Protein AF-A0A9D8DEG6-F1 (afdb_monomer)

Foldseek 3Di:
DDDDDCLALLNLLLVLLVCLVVLHQLVVSVVSLVSQLQYDLLPQPAQLSLLLSLLSQLNSLLSSLCNVPPDFWFLVVVVVQQVPRWGRGPNDTAGSCCSVQVALLLQHAAQPGPDGPDDPPDPVSSSHHPDHDPLSQLAHASQFPLGHDHDRGDSVCNVVVSLVSLLVNFLVQWDADPVVLEIETEQSCVSVVVSQDDQLSVLQSSLSSNDDPSSVSSNVCSPPHHYHYDDGGRTGD

Structure (mmCIF, N/CA/C/O backbone):
data_AF-A0A9D8DEG6-F1
#
_entry.id   AF-A0A9D8DEG6-F1
#
loop_
_atom_site.group_PDB
_atom_site.id
_atom_site.type_symbol
_atom_site.label_atom_id
_atom_site.label_alt_id
_atom_site.label_comp_id
_atom_site.label_asym_id
_atom_site.label_entity_id
_atom_site.label_seq_id
_atom_site.pdbx_PDB_ins_code
_atom_site.Cartn_x
_atom_site.Cartn_y
_atom_site.Cartn_z
_atom_site.occupancy
_atom_site.B_iso_or_equiv
_atom_site.auth_seq_id
_atom_site.auth_comp_id
_atom_site.auth_asym_id
_atom_site.auth_atom_id
_atom_site.pdbx_PDB_model_num
ATOM 1 N N . MET A 1 1 ? 17.576 6.472 17.577 1.00 42.78 1 MET A N 1
ATOM 2 C CA . MET A 1 1 ? 16.134 6.180 17.734 1.00 42.78 1 MET A CA 1
ATOM 3 C C . MET A 1 1 ? 15.990 4.761 18.252 1.00 42.78 1 MET A C 1
ATOM 5 O O . MET A 1 1 ? 16.511 3.856 17.616 1.00 42.78 1 MET A O 1
ATOM 9 N N . GLY A 1 2 ? 15.398 4.577 19.435 1.00 50.16 2 GLY A N 1
ATOM 10 C CA . GLY A 1 2 ? 15.130 3.245 19.990 1.00 50.16 2 GLY A CA 1
ATOM 11 C C . GLY A 1 2 ? 14.018 2.534 19.216 1.00 50.16 2 GLY A C 1
ATOM 12 O O . GLY A 1 2 ? 13.190 3.194 18.590 1.00 50.16 2 GLY A O 1
ATOM 13 N N . ALA A 1 3 ? 14.004 1.200 19.239 1.00 54.44 3 ALA A N 1
ATOM 14 C CA . ALA A 1 3 ? 12.945 0.421 18.604 1.00 54.44 3 ALA A CA 1
ATOM 15 C C . ALA A 1 3 ? 11.572 0.797 19.208 1.00 54.44 3 ALA A C 1
ATOM 17 O O . ALA A 1 3 ? 11.481 0.959 20.429 1.00 54.44 3 ALA A O 1
ATOM 18 N N . PRO A 1 4 ? 10.506 0.937 18.399 1.00 60.50 4 PRO A N 1
ATOM 19 C CA . PRO A 1 4 ? 9.198 1.313 18.919 1.00 60.50 4 PRO A CA 1
ATOM 20 C C . PRO A 1 4 ? 8.695 0.266 19.916 1.00 60.50 4 PRO A C 1
ATOM 22 O O . PRO A 1 4 ? 8.677 -0.929 19.608 1.00 60.50 4 PRO A O 1
ATOM 25 N N . THR A 1 5 ? 8.273 0.720 21.099 1.00 70.94 5 THR A N 1
ATOM 26 C CA . THR A 1 5 ? 7.686 -0.139 22.137 1.00 70.94 5 THR A CA 1
ATOM 27 C C . THR A 1 5 ? 6.413 -0.808 21.618 1.00 70.94 5 THR A C 1
ATOM 29 O O . THR A 1 5 ? 5.718 -0.256 20.762 1.00 70.94 5 THR A O 1
ATOM 32 N N . GLU A 1 6 ? 6.054 -1.978 22.148 1.00 72.44 6 GLU A N 1
ATOM 33 C CA . GLU A 1 6 ? 4.846 -2.708 21.720 1.00 72.44 6 GLU A CA 1
ATOM 34 C C . GLU A 1 6 ? 3.537 -1.929 21.927 1.00 72.44 6 GLU A C 1
ATOM 36 O O . GLU A 1 6 ? 2.519 -2.236 21.306 1.00 72.44 6 GLU A O 1
ATOM 41 N N . THR A 1 7 ? 3.549 -0.924 22.798 1.00 79.31 7 THR A N 1
ATOM 42 C CA . THR A 1 7 ? 2.403 -0.059 23.099 1.00 79.31 7 THR A CA 1
ATOM 43 C C . THR A 1 7 ? 2.368 1.216 22.257 1.00 79.31 7 THR A C 1
ATOM 45 O O . THR A 1 7 ? 1.337 1.881 22.216 1.00 79.31 7 THR A O 1
ATOM 48 N N . SER A 1 8 ? 3.456 1.558 21.560 1.00 88.56 8 SER A N 1
ATOM 49 C CA . SER A 1 8 ? 3.486 2.682 20.616 1.00 88.56 8 SER A CA 1
ATOM 50 C C . SER A 1 8 ? 2.594 2.418 19.397 1.00 88.56 8 SER A C 1
ATOM 52 O O . SER A 1 8 ? 2.366 1.266 19.032 1.00 88.56 8 SER A O 1
ATOM 54 N N . ALA A 1 9 ? 2.138 3.467 18.704 1.00 91.69 9 ALA A N 1
ATOM 55 C CA . ALA A 1 9 ? 1.317 3.309 17.498 1.00 91.69 9 ALA A CA 1
ATOM 56 C C . ALA A 1 9 ? 1.982 2.415 16.418 1.00 91.69 9 ALA A C 1
ATOM 58 O O . ALA A 1 9 ? 1.332 1.472 15.951 1.00 91.69 9 ALA A O 1
ATOM 59 N N . PRO A 1 10 ? 3.279 2.587 16.072 1.00 91.88 10 PRO A N 1
ATOM 60 C CA . PRO A 1 10 ? 3.965 1.661 15.169 1.00 91.88 10 PRO A CA 1
ATOM 61 C C . PRO A 1 10 ? 4.014 0.226 15.710 1.00 91.88 10 PRO A C 1
ATOM 63 O O . PRO A 1 10 ? 3.749 -0.718 14.965 1.00 91.88 10 PRO A O 1
ATOM 66 N N . GLY A 1 11 ? 4.293 0.048 17.007 1.00 90.94 11 GLY A N 1
ATOM 67 C CA . GLY A 1 11 ? 4.294 -1.260 17.671 1.00 90.94 11 GLY A CA 1
ATOM 68 C C . GLY A 1 11 ? 2.944 -1.974 17.583 1.00 90.94 11 GLY A C 1
ATOM 69 O O . GLY A 1 11 ? 2.884 -3.121 17.138 1.00 90.94 11 GLY A O 1
ATOM 70 N N . LEU A 1 12 ? 1.860 -1.267 17.908 1.00 93.75 12 LEU A N 1
ATOM 71 C CA . LEU A 1 12 ? 0.488 -1.765 17.825 1.00 93.75 12 LEU A CA 1
ATOM 72 C C . LEU A 1 12 ? 0.114 -2.173 16.398 1.00 93.75 12 LEU A C 1
ATOM 74 O O . LEU A 1 12 ? -0.436 -3.254 16.208 1.00 93.75 12 LEU A O 1
ATOM 78 N N . SER A 1 13 ? 0.442 -1.352 15.392 1.00 95.62 13 SER A N 1
ATOM 79 C CA . SER A 1 13 ? 0.126 -1.673 13.992 1.00 95.62 13 SER A CA 1
ATOM 80 C C . SER A 1 13 ? 0.807 -2.961 13.519 1.00 95.62 13 SER A C 1
ATOM 82 O O . SER A 1 13 ? 0.164 -3.801 12.888 1.00 95.62 13 SER A O 1
ATOM 84 N N . ARG A 1 14 ? 2.082 -3.159 13.887 1.00 93.94 14 ARG A N 1
ATOM 85 C CA . ARG A 1 14 ? 2.843 -4.368 13.549 1.00 93.94 14 ARG A CA 1
ATOM 86 C C . ARG A 1 14 ? 2.293 -5.589 14.266 1.00 93.94 14 ARG A C 1
ATOM 88 O O . ARG A 1 14 ? 2.082 -6.611 13.621 1.00 93.94 14 ARG A O 1
ATOM 95 N N . ARG A 1 15 ? 2.016 -5.480 15.571 1.00 93.75 15 ARG A N 1
ATOM 96 C CA . ARG A 1 15 ? 1.447 -6.586 16.352 1.00 93.75 15 ARG A CA 1
ATOM 97 C C . ARG A 1 15 ? 0.084 -6.998 15.808 1.00 93.75 15 ARG A C 1
ATOM 99 O O . ARG A 1 15 ? -0.160 -8.181 15.627 1.00 93.75 15 ARG A O 1
ATOM 106 N N . LEU A 1 16 ? -0.767 -6.030 15.469 1.00 95.31 16 LEU A N 1
ATOM 107 C CA . LEU A 1 16 ? -2.092 -6.296 14.916 1.00 95.31 16 LEU A CA 1
ATOM 108 C C . LEU A 1 16 ? -2.023 -7.047 13.582 1.00 95.31 16 LEU A C 1
ATOM 110 O O . LEU A 1 16 ? -2.771 -8.000 13.376 1.00 95.31 16 LEU A O 1
ATOM 114 N N . LEU A 1 17 ? -1.116 -6.644 12.687 1.00 95.25 17 LEU A N 1
ATOM 115 C CA . LEU A 1 17 ? -0.908 -7.357 11.431 1.00 95.25 17 LEU A CA 1
ATOM 116 C C . LEU A 1 17 ? -0.295 -8.744 11.650 1.00 95.25 17 LEU A C 1
ATOM 118 O O . LEU A 1 17 ? -0.740 -9.698 11.019 1.00 95.25 17 LEU A O 1
ATOM 122 N N . ALA A 1 18 ? 0.681 -8.874 12.550 1.00 93.44 18 ALA A N 1
ATOM 123 C CA . ALA A 1 18 ? 1.283 -10.160 12.886 1.00 93.44 18 ALA A CA 1
ATOM 124 C C . ALA A 1 18 ? 0.237 -11.151 13.424 1.00 93.44 18 ALA A C 1
ATOM 126 O O . ALA A 1 18 ? 0.154 -12.266 12.917 1.00 93.44 18 ALA A O 1
ATOM 127 N N . SER A 1 19 ? -0.622 -10.729 14.360 1.00 93.94 19 SER A N 1
ATOM 128 C CA . SER A 1 19 ? -1.738 -11.547 14.860 1.00 93.94 19 SER A CA 1
ATOM 129 C C . SER A 1 19 ? -2.705 -11.938 13.738 1.00 93.94 19 SER A C 1
ATOM 131 O O . SER A 1 19 ? -3.134 -13.086 13.657 1.00 93.94 19 SER A O 1
ATOM 133 N N . ALA A 1 20 ? -3.018 -11.009 12.829 1.00 94.06 20 ALA A N 1
ATOM 134 C CA . ALA A 1 20 ? -3.888 -11.295 11.692 1.00 94.06 20 ALA A CA 1
ATOM 135 C C . ALA A 1 20 ? -3.282 -12.320 10.717 1.00 94.06 20 ALA A C 1
ATOM 137 O O . ALA A 1 20 ? -3.994 -13.190 10.223 1.00 94.06 20 ALA A O 1
ATOM 138 N N . LEU A 1 21 ? -1.975 -12.234 10.452 1.00 91.50 21 LEU A N 1
ATOM 139 C CA . LEU A 1 21 ? -1.243 -13.172 9.594 1.00 91.50 21 LEU A CA 1
ATOM 140 C C . LEU A 1 21 ? -1.079 -14.552 10.233 1.00 91.50 21 LEU A C 1
ATOM 142 O O . LEU A 1 21 ? -1.136 -15.556 9.529 1.00 91.50 21 LEU A O 1
ATOM 146 N N . ALA A 1 22 ? -0.914 -14.603 11.555 1.00 92.38 22 ALA A N 1
ATOM 147 C CA . ALA A 1 22 ? -0.879 -15.845 12.320 1.00 92.38 22 ALA A CA 1
ATOM 148 C C . ALA A 1 22 ? -2.248 -16.551 12.381 1.00 92.38 22 ALA A C 1
ATOM 150 O O . ALA A 1 22 ? -2.328 -17.689 12.836 1.00 92.38 22 ALA A O 1
ATOM 151 N N . GLY A 1 23 ? -3.320 -15.901 11.911 1.00 91.75 23 GLY A N 1
ATOM 152 C CA . GLY A 1 23 ? -4.670 -16.453 11.960 1.00 91.75 23 GLY A CA 1
ATOM 153 C C . GLY A 1 23 ? -5.251 -16.478 13.372 1.00 91.75 23 GLY A C 1
ATOM 154 O O . GLY A 1 23 ? -6.100 -17.320 13.661 1.00 91.75 23 GLY A O 1
ATOM 155 N N . GLU A 1 24 ? -4.800 -15.572 14.246 1.00 94.19 24 GLU A N 1
ATOM 156 C CA . GLU A 1 24 ? -5.326 -15.459 15.605 1.00 94.19 24 GLU A CA 1
ATOM 157 C C . GLU A 1 24 ? -6.845 -15.197 15.591 1.00 94.19 24 GLU A C 1
ATOM 159 O O . GLU A 1 24 ? -7.371 -14.563 14.663 1.00 94.19 24 GLU A O 1
ATOM 164 N N . PRO A 1 25 ? -7.588 -15.647 16.618 1.00 94.81 25 PRO A N 1
ATOM 165 C CA . PRO A 1 25 ? -9.028 -15.440 16.683 1.00 94.81 25 PRO A CA 1
ATOM 166 C C . PRO A 1 25 ? -9.402 -13.948 16.642 1.00 94.81 25 PRO A C 1
ATOM 168 O O . PRO A 1 25 ? -8.707 -13.134 17.254 1.00 94.81 25 PRO A O 1
ATOM 171 N N . PRO A 1 26 ? -10.551 -13.565 16.044 1.00 95.19 26 PRO A N 1
ATOM 172 C CA . PRO A 1 26 ? -11.000 -12.168 15.994 1.00 95.19 26 PRO A CA 1
ATOM 173 C C . PRO A 1 26 ? -10.970 -11.437 17.346 1.00 95.19 26 PRO A C 1
ATOM 175 O O . PRO A 1 26 ? -10.582 -10.277 17.409 1.00 95.19 26 PRO A O 1
ATOM 178 N N . ALA A 1 27 ? -11.273 -12.136 18.444 1.00 95.56 27 ALA A N 1
ATOM 179 C CA . ALA A 1 27 ? -11.233 -11.571 19.793 1.00 95.56 27 ALA A CA 1
ATOM 180 C C . ALA A 1 27 ? -9.826 -11.133 20.255 1.00 95.56 27 ALA A C 1
ATOM 182 O O . ALA A 1 27 ? -9.710 -10.254 21.108 1.00 95.56 27 ALA A O 1
ATOM 183 N N . GLU A 1 28 ? -8.754 -11.745 19.743 1.00 94.25 28 GLU A N 1
ATOM 184 C CA . GLU A 1 28 ? -7.378 -11.289 19.986 1.00 94.25 28 GLU A CA 1
ATOM 185 C C . GLU A 1 28 ? -7.097 -10.006 19.197 1.00 94.25 28 GLU A C 1
ATOM 187 O O . GLU A 1 28 ? -6.596 -9.028 19.750 1.00 94.25 28 GLU A O 1
ATOM 192 N N . LEU A 1 29 ? -7.506 -9.960 17.926 1.00 95.75 29 LEU A N 1
ATOM 193 C CA . LEU A 1 29 ? -7.357 -8.763 17.101 1.00 95.75 29 LEU A CA 1
ATOM 194 C C . LEU A 1 29 ? -8.171 -7.589 17.659 1.00 95.75 29 LEU A C 1
ATOM 196 O O . LEU A 1 29 ? -7.678 -6.465 17.645 1.00 95.75 29 LEU A O 1
ATOM 200 N N . ASP A 1 30 ? -9.375 -7.831 18.183 1.00 96.06 30 ASP A N 1
ATOM 201 C CA . ASP A 1 30 ? -10.180 -6.825 18.886 1.00 96.06 30 ASP A CA 1
ATOM 202 C C . ASP A 1 30 ? -9.437 -6.275 20.116 1.00 96.06 30 ASP A C 1
ATOM 204 O O . ASP A 1 30 ? -9.369 -5.058 20.304 1.00 96.06 30 ASP A O 1
ATOM 208 N N . ARG A 1 31 ? -8.812 -7.150 20.921 1.00 94.81 31 ARG A N 1
ATOM 209 C CA . ARG A 1 31 ? -8.013 -6.746 22.092 1.00 94.81 31 ARG A CA 1
ATOM 210 C C . ARG A 1 31 ? -6.811 -5.889 21.705 1.00 94.81 31 ARG A C 1
ATOM 212 O O . ARG A 1 31 ? -6.575 -4.855 22.326 1.00 94.81 31 ARG A O 1
ATOM 219 N N . VAL A 1 32 ? -6.071 -6.274 20.665 1.00 93.69 32 VAL A N 1
ATOM 220 C CA . VAL A 1 32 ? -4.938 -5.479 20.167 1.00 93.69 32 VAL A CA 1
ATOM 221 C C . VAL A 1 32 ? -5.415 -4.149 19.574 1.00 93.69 32 VAL A C 1
ATOM 223 O O . VAL A 1 32 ? -4.807 -3.111 19.838 1.00 93.69 32 VAL A O 1
ATOM 226 N N . ALA A 1 33 ? -6.510 -4.162 18.809 1.00 95.62 33 ALA A N 1
ATOM 227 C CA . ALA A 1 33 ? -7.064 -2.978 18.160 1.00 95.62 33 ALA A CA 1
ATOM 228 C C . ALA A 1 33 ? -7.624 -1.951 19.155 1.00 95.62 33 ALA A C 1
ATOM 230 O O . ALA A 1 33 ? -7.570 -0.760 18.859 1.00 95.62 33 ALA A O 1
ATOM 231 N N . ALA A 1 34 ? -8.091 -2.369 20.337 1.00 95.06 34 ALA A N 1
ATOM 232 C CA . ALA A 1 34 ? -8.532 -1.450 21.390 1.00 95.06 34 ALA A CA 1
ATOM 233 C C . ALA A 1 34 ? -7.427 -0.458 21.804 1.00 95.06 34 ALA A C 1
ATOM 235 O O . ALA A 1 34 ? -7.705 0.705 22.087 1.00 95.06 34 ALA A O 1
ATOM 236 N N . GLY A 1 35 ? -6.155 -0.873 21.751 1.00 93.75 35 GLY A N 1
ATOM 237 C CA . GLY A 1 35 ? -5.020 0.012 22.031 1.00 93.75 35 GLY A CA 1
ATOM 238 C C . GLY A 1 35 ? -4.853 1.160 21.027 1.00 93.75 35 GLY A C 1
ATOM 239 O O . GLY A 1 35 ? -4.241 2.174 21.357 1.00 93.75 35 GLY A O 1
ATOM 240 N N . LEU A 1 36 ? -5.408 1.041 19.815 1.00 95.44 36 LEU A N 1
ATOM 241 C CA . LEU A 1 36 ? -5.325 2.090 18.794 1.00 95.44 36 LEU A CA 1
ATOM 242 C C . LEU A 1 36 ? -6.172 3.316 19.141 1.00 95.44 36 LEU A C 1
ATOM 244 O O . LEU A 1 36 ? -5.882 4.408 18.656 1.00 95.44 36 LEU A O 1
ATOM 248 N N . GLU A 1 37 ? -7.194 3.176 19.986 1.00 94.12 37 GLU A N 1
ATOM 249 C CA . GLU A 1 37 ? -8.060 4.297 20.353 1.00 94.12 37 GLU A CA 1
ATOM 250 C C . GLU A 1 37 ? -7.282 5.414 21.063 1.00 94.12 37 GLU A C 1
ATOM 252 O O . GLU A 1 37 ? -7.534 6.589 20.800 1.00 94.12 37 GLU A O 1
ATOM 257 N N . ALA A 1 38 ? -6.281 5.044 21.868 1.00 91.25 38 ALA A N 1
ATOM 258 C CA . ALA A 1 38 ? -5.369 5.965 22.544 1.00 91.25 38 ALA A CA 1
ATOM 259 C C . ALA A 1 38 ? -4.131 6.345 21.705 1.00 91.25 38 ALA A C 1
ATOM 261 O O . ALA A 1 38 ? -3.332 7.178 22.131 1.00 91.25 38 ALA A O 1
ATOM 262 N N . ALA A 1 39 ? -3.940 5.737 20.530 1.00 92.44 39 ALA A N 1
ATOM 263 C CA . ALA A 1 39 ? -2.811 6.042 19.660 1.00 92.44 39 ALA A CA 1
ATOM 264 C C . ALA A 1 39 ? -3.017 7.389 18.953 1.00 92.44 39 ALA A C 1
ATOM 266 O O . ALA A 1 39 ? -4.073 7.627 18.371 1.00 92.44 39 ALA A O 1
ATOM 267 N N . ASP A 1 40 ? -1.989 8.239 18.935 1.00 90.56 40 ASP A N 1
ATOM 268 C CA . ASP A 1 40 ? -2.002 9.474 18.151 1.00 90.56 40 ASP A CA 1
ATOM 269 C C . ASP A 1 40 ? -1.282 9.268 16.805 1.00 90.56 40 ASP A C 1
ATOM 271 O O . ASP A 1 40 ? -0.049 9.227 16.764 1.00 90.56 40 ASP A O 1
ATOM 275 N N . PRO A 1 41 ? -2.009 9.152 15.677 1.00 89.56 41 PRO A N 1
ATOM 276 C CA . PRO A 1 41 ? -1.383 9.007 14.368 1.00 89.56 41 PRO A CA 1
ATOM 277 C C . PRO A 1 41 ? -0.701 10.301 13.895 1.00 89.56 41 PRO A C 1
ATOM 279 O O . PRO A 1 41 ? 0.077 10.266 12.944 1.00 89.56 41 PRO A O 1
ATOM 282 N N . LEU A 1 42 ? -0.981 11.451 14.523 1.00 90.75 42 LEU A N 1
ATOM 283 C CA . LEU A 1 42 ? -0.327 12.719 14.200 1.00 90.75 42 LEU A CA 1
ATOM 284 C C . LEU A 1 42 ? 1.076 12.816 14.798 1.00 90.75 42 LEU A C 1
ATOM 286 O O . LEU A 1 42 ? 1.896 13.548 14.248 1.00 90.75 42 LEU A O 1
ATOM 290 N N . ALA A 1 43 ? 1.350 12.049 15.856 1.00 92.12 43 ALA A N 1
ATOM 291 C CA . ALA A 1 43 ? 2.669 11.925 16.467 1.00 92.12 43 ALA A CA 1
ATOM 292 C C . ALA A 1 43 ? 3.649 11.079 15.629 1.00 92.12 43 ALA A C 1
ATOM 294 O O . ALA A 1 43 ? 4.824 10.991 15.968 1.00 92.12 43 ALA A O 1
ATOM 295 N N . LEU A 1 44 ? 3.190 10.452 14.537 1.00 92.31 44 LEU A N 1
ATOM 296 C CA . LEU A 1 44 ? 4.065 9.760 13.589 1.00 92.31 44 LEU A CA 1
ATOM 297 C C . LEU A 1 44 ? 4.883 10.785 12.791 1.00 92.31 44 LEU A C 1
ATOM 299 O O . LEU A 1 44 ? 4.329 11.575 12.011 1.00 92.31 44 LEU A O 1
ATOM 303 N N . GLU A 1 45 ? 6.198 10.753 12.977 1.00 90.06 45 GLU A N 1
ATOM 304 C CA . GLU A 1 45 ? 7.145 11.632 12.298 1.00 90.06 45 GLU A CA 1
ATOM 305 C C . GLU A 1 45 ? 7.540 11.057 10.933 1.00 90.06 45 GLU A C 1
ATOM 307 O O . GLU A 1 45 ? 7.917 9.897 10.806 1.00 90.06 45 GLU A O 1
ATOM 312 N N . GLY A 1 46 ? 7.439 11.881 9.889 1.00 92.69 46 GLY A N 1
ATOM 313 C CA . GLY A 1 46 ? 7.828 11.497 8.533 1.00 92.69 46 GLY A CA 1
ATOM 314 C C . GLY A 1 46 ? 6.836 10.592 7.793 1.00 92.69 46 GLY A C 1
ATOM 315 O O . GLY A 1 46 ? 5.943 9.952 8.357 1.00 92.69 46 GLY A O 1
ATOM 316 N N . ASP A 1 47 ? 7.001 10.552 6.472 1.00 94.88 47 ASP A N 1
ATOM 317 C CA . ASP A 1 47 ? 6.131 9.780 5.581 1.00 94.88 47 ASP A CA 1
ATOM 318 C C . ASP A 1 47 ? 6.339 8.274 5.748 1.00 94.88 47 ASP A C 1
ATOM 320 O O . ASP A 1 47 ? 5.371 7.519 5.682 1.00 94.88 47 ASP A O 1
ATOM 324 N N . GLY A 1 48 ? 7.568 7.849 6.060 1.00 95.00 48 GLY A N 1
ATOM 325 C CA . GLY A 1 48 ? 7.900 6.446 6.296 1.00 95.00 48 GLY A CA 1
ATOM 326 C C . GLY A 1 48 ? 7.093 5.831 7.441 1.00 95.00 48 GLY A C 1
ATOM 327 O O . GLY A 1 48 ? 6.409 4.822 7.262 1.00 95.00 48 GLY A O 1
ATOM 328 N N . ALA A 1 49 ? 7.078 6.491 8.602 1.00 94.75 49 ALA A N 1
ATOM 329 C CA . ALA A 1 49 ? 6.330 6.020 9.764 1.00 94.75 49 ALA A CA 1
ATOM 330 C C . ALA A 1 49 ? 4.820 5.949 9.478 1.00 94.75 49 ALA A C 1
ATOM 332 O O . ALA A 1 49 ? 4.150 4.984 9.851 1.00 94.75 49 ALA A O 1
ATOM 333 N N . ARG A 1 50 ? 4.284 6.950 8.768 1.00 96.50 50 ARG A N 1
ATOM 334 C CA . ARG A 1 50 ? 2.860 7.038 8.403 1.00 96.50 50 ARG A CA 1
ATOM 335 C C . ARG A 1 50 ? 2.454 5.955 7.416 1.00 96.50 50 ARG A C 1
ATOM 337 O O . ARG A 1 50 ? 1.431 5.307 7.624 1.00 96.50 50 ARG A O 1
ATOM 344 N N . ILE A 1 51 ? 3.235 5.750 6.358 1.00 97.44 51 ILE A N 1
ATOM 345 C CA . ILE A 1 51 ? 2.954 4.729 5.347 1.00 97.44 51 ILE A CA 1
ATOM 346 C C . ILE A 1 51 ? 3.023 3.339 5.982 1.00 97.44 51 ILE A C 1
ATOM 348 O O . ILE A 1 51 ? 2.057 2.587 5.858 1.00 97.44 51 ILE A O 1
ATOM 352 N N . ALA A 1 52 ? 4.095 3.024 6.720 1.00 96.69 52 ALA A N 1
ATOM 353 C CA . ALA A 1 52 ? 4.246 1.733 7.392 1.00 96.69 52 ALA A CA 1
ATOM 354 C C . ALA A 1 52 ? 3.070 1.450 8.342 1.00 96.69 52 ALA A C 1
ATOM 356 O O . ALA A 1 52 ? 2.442 0.391 8.273 1.00 96.69 52 ALA A O 1
ATOM 357 N N . PHE A 1 53 ? 2.720 2.429 9.184 1.00 97.31 53 PHE A N 1
ATOM 358 C CA . PHE A 1 53 ? 1.585 2.331 10.097 1.00 97.31 53 PHE A CA 1
ATOM 359 C C . PHE A 1 53 ? 0.281 2.041 9.343 1.00 97.31 53 PHE A C 1
ATOM 361 O O . PHE A 1 53 ? -0.402 1.060 9.635 1.00 97.31 53 PHE A O 1
ATOM 368 N N . TRP A 1 54 ? -0.058 2.845 8.335 1.00 98.00 54 TRP A N 1
ATOM 369 C CA . TRP A 1 54 ? -1.330 2.714 7.627 1.00 98.00 54 TRP A CA 1
ATOM 370 C C . TRP A 1 54 ? -1.427 1.459 6.753 1.00 98.00 54 TRP A C 1
ATOM 372 O O . TRP A 1 54 ? -2.506 0.866 6.691 1.00 98.00 54 TRP A O 1
ATOM 382 N N . LEU A 1 55 ? -0.328 1.006 6.141 1.00 97.69 55 LEU A N 1
ATOM 383 C CA . LEU A 1 55 ? -0.272 -0.280 5.434 1.00 97.69 55 LEU A CA 1
ATOM 384 C C . LEU A 1 55 ? -0.583 -1.443 6.378 1.00 97.69 55 LEU A C 1
ATOM 386 O O . LEU A 1 55 ? -1.440 -2.279 6.077 1.00 97.69 55 LEU A O 1
ATOM 390 N N . ASN A 1 56 ? 0.059 -1.45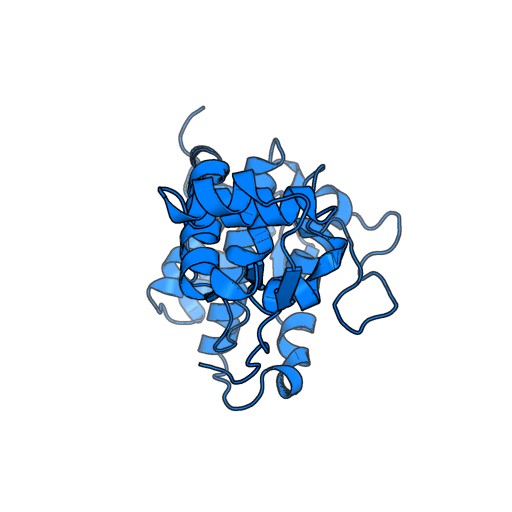8 7.548 1.00 97.19 56 ASN A N 1
ATOM 391 C CA . ASN A 1 56 ? -0.158 -2.497 8.547 1.00 97.19 56 ASN A CA 1
ATOM 392 C C . ASN A 1 56 ? -1.610 -2.502 9.044 1.00 97.19 56 ASN A C 1
ATOM 394 O O . ASN A 1 56 ? -2.255 -3.551 9.064 1.00 97.19 56 ASN A O 1
ATOM 398 N N . ILE A 1 57 ? -2.156 -1.327 9.383 1.00 97.69 57 ILE A N 1
ATOM 399 C CA . ILE A 1 57 ? -3.542 -1.182 9.851 1.00 97.69 57 ILE A CA 1
ATOM 400 C C . ILE A 1 57 ? -4.546 -1.618 8.776 1.00 97.69 57 ILE A C 1
ATOM 402 O O . ILE A 1 57 ? -5.504 -2.324 9.099 1.00 97.69 57 ILE A O 1
ATOM 406 N N . TYR A 1 58 ? -4.338 -1.244 7.509 1.00 97.88 58 TYR A N 1
ATOM 407 C CA . TYR A 1 58 ? -5.207 -1.663 6.406 1.00 97.88 58 TYR A CA 1
ATOM 408 C C . TYR A 1 58 ? -5.215 -3.185 6.252 1.00 97.88 58 TYR A C 1
ATOM 410 O O . TYR A 1 58 ? -6.279 -3.808 6.317 1.00 97.88 58 TYR A O 1
ATOM 418 N N . ASN A 1 59 ? -4.032 -3.786 6.082 1.00 96.69 59 ASN A N 1
ATOM 419 C CA . ASN A 1 59 ? -3.905 -5.218 5.823 1.00 96.69 59 ASN A CA 1
ATOM 420 C C . ASN A 1 59 ? -4.463 -6.030 7.000 1.00 96.69 59 ASN A C 1
ATOM 422 O O . ASN A 1 59 ? -5.250 -6.958 6.799 1.00 96.69 59 ASN A O 1
ATOM 426 N N . ALA A 1 60 ? -4.164 -5.616 8.235 1.00 96.25 60 ALA A N 1
ATOM 427 C CA . ALA A 1 60 ? -4.705 -6.258 9.423 1.00 96.25 60 ALA A CA 1
ATOM 428 C C . ALA A 1 60 ? -6.230 -6.122 9.500 1.00 96.25 60 ALA A C 1
ATOM 430 O O . ALA A 1 60 ? -6.923 -7.081 9.839 1.00 96.25 60 ALA A O 1
ATOM 431 N N . ARG A 1 61 ? -6.789 -4.949 9.163 1.00 97.06 61 ARG A N 1
ATOM 432 C CA . ARG A 1 61 ? -8.241 -4.744 9.209 1.00 97.06 61 ARG A CA 1
ATOM 433 C C . ARG A 1 61 ? -8.969 -5.607 8.194 1.00 97.06 61 ARG A C 1
ATOM 435 O O . ARG A 1 61 ? -10.051 -6.103 8.523 1.00 97.06 61 ARG A O 1
ATOM 442 N N . LEU A 1 62 ? -8.421 -5.767 6.989 1.00 94.75 62 LEU A N 1
ATOM 443 C CA . LEU A 1 62 ? -9.029 -6.615 5.970 1.00 94.75 62 LEU A CA 1
ATOM 444 C C . LEU A 1 62 ? -9.033 -8.075 6.422 1.00 94.75 62 LEU A C 1
ATOM 446 O O . LEU A 1 62 ? -10.103 -8.683 6.450 1.00 94.75 62 LEU A O 1
ATOM 450 N N . LEU A 1 63 ? -7.876 -8.602 6.830 1.00 93.19 63 LEU A N 1
ATOM 451 C CA . LEU A 1 63 ? -7.747 -9.970 7.340 1.00 93.19 63 LEU A CA 1
ATOM 452 C C . LEU A 1 63 ? -8.699 -10.215 8.513 1.00 93.19 63 LEU A C 1
ATOM 454 O O . LEU A 1 63 ? -9.456 -11.182 8.508 1.00 93.19 63 LEU A O 1
ATOM 458 N N . HIS A 1 64 ? -8.774 -9.270 9.450 1.00 95.00 64 HIS A N 1
ATOM 459 C CA . HIS A 1 64 ? -9.722 -9.335 10.555 1.00 95.00 64 HIS A CA 1
ATOM 460 C C . HIS A 1 64 ? -11.184 -9.386 10.076 1.00 95.00 64 HIS A C 1
ATOM 462 O O . HIS A 1 64 ? -11.986 -10.179 10.565 1.00 95.00 64 HIS A O 1
ATOM 468 N N . ALA A 1 65 ? -11.564 -8.561 9.095 1.00 94.00 65 ALA A N 1
ATOM 469 C CA . ALA A 1 65 ? -12.927 -8.558 8.562 1.00 94.00 65 ALA A CA 1
ATOM 470 C C . ALA A 1 65 ? -13.286 -9.890 7.882 1.00 94.00 65 ALA A C 1
ATOM 472 O O . ALA A 1 65 ? -14.433 -10.336 7.975 1.00 94.00 65 ALA A O 1
ATOM 473 N N . LEU A 1 66 ? -12.317 -10.508 7.203 1.00 90.81 66 LEU A N 1
ATOM 474 C CA . LEU A 1 66 ? -12.473 -11.804 6.550 1.00 90.81 66 LEU A CA 1
ATOM 475 C C . LEU A 1 66 ? -12.534 -12.949 7.568 1.00 90.81 66 LEU A C 1
ATOM 477 O O . LEU A 1 66 ? -13.371 -13.830 7.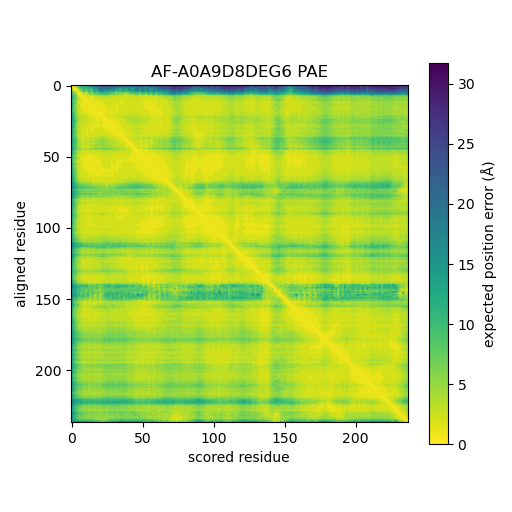402 1.00 90.81 66 LEU A O 1
ATOM 481 N N . ALA A 1 67 ? -11.753 -12.895 8.649 1.00 89.62 67 ALA A N 1
ATOM 482 C CA . ALA A 1 67 ? -11.824 -13.861 9.747 1.00 89.62 67 ALA A CA 1
ATOM 483 C C . ALA A 1 67 ? -13.192 -13.838 10.452 1.00 89.62 67 ALA A C 1
ATOM 485 O O . ALA A 1 67 ? -13.741 -14.881 10.793 1.00 89.62 67 ALA A O 1
ATOM 486 N N . GLN A 1 68 ? -13.790 -12.652 10.620 1.00 91.31 68 GLN A N 1
ATOM 487 C CA . GLN A 1 68 ? -15.138 -12.520 11.184 1.00 91.31 68 GLN A CA 1
ATOM 488 C C . GLN A 1 68 ? -16.227 -13.039 10.236 1.00 91.31 68 GLN A C 1
ATOM 490 O O . GLN A 1 68 ? -17.230 -13.600 10.678 1.00 91.31 68 GLN A O 1
ATOM 495 N N . ARG A 1 69 ? -16.092 -12.767 8.931 1.00 90.31 69 ARG A N 1
ATOM 496 C CA . ARG A 1 69 ? -17.081 -13.133 7.907 1.00 90.31 69 ARG A CA 1
ATOM 497 C C . ARG A 1 69 ? -16.388 -13.460 6.583 1.00 90.31 69 ARG A C 1
ATOM 499 O O . ARG A 1 69 ? -16.264 -12.551 5.746 1.00 90.31 69 ARG A O 1
ATOM 506 N N . PRO A 1 70 ? -16.018 -14.735 6.363 1.00 86.94 70 PRO A N 1
ATOM 507 C CA . PRO A 1 70 ? -15.375 -15.176 5.133 1.00 86.94 70 PRO A CA 1
ATOM 508 C C . PRO A 1 70 ? -16.200 -14.814 3.898 1.00 86.94 70 PRO A C 1
ATOM 510 O O . PRO A 1 70 ? -17.434 -14.775 3.934 1.00 86.94 70 PRO A O 1
ATOM 513 N N . ARG A 1 71 ? -15.520 -14.518 2.790 1.00 87.44 71 ARG A N 1
ATOM 514 C CA . ARG A 1 71 ? -16.145 -14.117 1.524 1.00 87.44 71 ARG A CA 1
ATOM 515 C C . ARG A 1 71 ? -15.606 -14.975 0.396 1.00 87.44 71 ARG A C 1
ATOM 517 O O . ARG A 1 71 ? -14.435 -15.310 0.384 1.00 87.44 71 ARG A O 1
ATOM 524 N N . SER A 1 72 ? -16.456 -15.254 -0.583 1.00 87.38 72 SER A N 1
ATOM 525 C CA . SER A 1 72 ? -16.079 -15.951 -1.810 1.00 87.38 72 SER A CA 1
ATOM 526 C C . SER A 1 72 ? -16.735 -15.300 -3.031 1.00 87.38 72 SER A C 1
ATOM 528 O O . SER A 1 72 ? -17.602 -14.418 -2.919 1.00 87.38 72 SER A O 1
ATOM 530 N N . GLY A 1 73 ? -16.296 -15.698 -4.223 1.00 88.62 73 GLY A N 1
ATOM 531 C CA . GLY A 1 73 ? -16.802 -15.165 -5.485 1.00 88.62 73 GLY A CA 1
ATOM 532 C C . GLY A 1 73 ? -16.111 -13.864 -5.894 1.00 88.62 73 GLY A C 1
ATOM 533 O O . GLY A 1 73 ? -14.901 -13.739 -5.795 1.00 88.62 73 GLY A O 1
ATOM 534 N N . HIS A 1 74 ? -16.863 -12.900 -6.424 1.00 86.38 74 HIS A N 1
ATOM 535 C CA . HIS A 1 74 ? -16.292 -11.709 -7.062 1.00 86.38 74 HIS A CA 1
ATOM 536 C C . HIS A 1 74 ? -16.170 -10.525 -6.086 1.00 86.38 74 HIS A C 1
ATOM 538 O O . HIS A 1 74 ? -17.186 -10.071 -5.550 1.00 86.38 74 HIS A O 1
ATOM 544 N N . LEU A 1 75 ? -14.971 -9.949 -5.921 1.00 83.94 75 LEU A N 1
ATOM 545 C CA . LEU A 1 75 ? -14.670 -8.858 -4.977 1.00 83.94 75 LEU A CA 1
ATOM 546 C C . LEU A 1 75 ? -15.603 -7.651 -5.145 1.00 83.94 75 LEU A C 1
ATOM 548 O O . LEU A 1 75 ? -16.081 -7.084 -4.162 1.00 83.94 75 LEU A O 1
ATOM 552 N N . LEU A 1 76 ? -15.941 -7.285 -6.388 1.00 81.69 76 LEU A N 1
ATOM 553 C CA . LEU A 1 76 ? -16.853 -6.162 -6.655 1.00 81.69 76 LEU A CA 1
ATOM 554 C C . LEU A 1 76 ? -18.251 -6.313 -6.013 1.00 81.69 76 LEU A C 1
ATOM 556 O O . LEU A 1 76 ? -18.904 -5.301 -5.758 1.00 81.69 76 LEU A O 1
ATOM 560 N N . ARG A 1 77 ? -18.699 -7.537 -5.689 1.00 85.44 77 ARG A N 1
ATOM 561 C CA . ARG A 1 77 ? -19.956 -7.777 -4.947 1.00 85.44 77 ARG A CA 1
ATOM 562 C C . ARG A 1 77 ? -19.820 -7.484 -3.451 1.00 85.44 77 ARG A C 1
ATOM 564 O O . ARG A 1 77 ? -20.811 -7.234 -2.771 1.00 85.44 77 ARG A O 1
ATOM 571 N N . HIS A 1 78 ? -18.589 -7.449 -2.946 1.00 85.12 78 HIS A N 1
ATOM 572 C CA . HIS A 1 78 ? -18.260 -7.296 -1.532 1.00 85.12 78 HIS A CA 1
ATOM 573 C C . HIS A 1 78 ? -17.742 -5.905 -1.167 1.00 85.12 78 HIS A C 1
ATOM 575 O O . HIS A 1 78 ? -17.446 -5.680 0.001 1.00 85.12 78 HIS A O 1
ATOM 581 N N . ARG A 1 79 ? -17.731 -4.937 -2.100 1.00 85.75 79 ARG A N 1
ATOM 582 C CA . ARG A 1 79 ? -17.203 -3.560 -1.919 1.00 85.75 79 ARG A CA 1
ATOM 583 C C . ARG A 1 79 ? -17.677 -2.833 -0.657 1.00 85.75 79 ARG A C 1
ATOM 585 O O . ARG A 1 79 ? -17.005 -1.934 -0.167 1.00 85.75 79 ARG A O 1
ATOM 592 N N . ARG A 1 80 ? -18.838 -3.211 -0.111 1.00 90.75 80 ARG A N 1
ATOM 593 C CA . ARG A 1 80 ? -19.351 -2.668 1.157 1.00 90.75 80 ARG A CA 1
ATOM 594 C C . ARG A 1 80 ? -18.419 -2.928 2.344 1.00 90.75 80 ARG A C 1
ATOM 596 O O . ARG A 1 80 ? -18.492 -2.164 3.298 1.00 90.75 80 ARG A O 1
ATOM 603 N N . ILE A 1 81 ? -17.576 -3.964 2.298 1.00 92.06 81 ILE A N 1
ATOM 604 C CA . ILE A 1 81 ? -16.590 -4.242 3.349 1.00 92.06 81 ILE A CA 1
ATOM 605 C C . ILE A 1 81 ? -15.590 -3.091 3.470 1.00 92.06 81 ILE A C 1
ATOM 607 O O . ILE A 1 81 ? -15.418 -2.581 4.568 1.00 92.06 81 ILE A O 1
ATOM 611 N N . PHE A 1 82 ? -15.065 -2.574 2.355 1.00 92.81 82 PHE A N 1
ATOM 612 C CA . PHE A 1 82 ? -14.068 -1.499 2.376 1.00 92.81 82 PHE A CA 1
ATOM 613 C C . PHE A 1 82 ? -14.607 -0.175 2.926 1.00 92.81 82 PHE A C 1
ATOM 615 O O . PHE A 1 82 ? -13.880 0.613 3.523 1.00 92.81 82 PHE A O 1
ATOM 622 N N . ARG A 1 83 ? -15.920 0.036 2.795 1.00 93.44 83 ARG A N 1
ATOM 623 C CA . ARG A 1 83 ? -16.625 1.216 3.316 1.00 93.44 83 ARG A CA 1
ATOM 624 C C . ARG A 1 83 ? -17.050 1.102 4.775 1.00 93.44 83 ARG A C 1
ATOM 626 O O . ARG A 1 83 ? -17.458 2.106 5.346 1.00 93.44 83 ARG A O 1
ATOM 633 N N . ARG A 1 84 ? -17.061 -0.105 5.346 1.00 94.81 84 ARG A N 1
ATOM 634 C CA . ARG A 1 84 ? -17.641 -0.375 6.675 1.00 94.81 84 ARG A CA 1
ATOM 635 C C . ARG A 1 84 ? -16.633 -0.918 7.673 1.00 94.81 84 ARG A C 1
ATOM 637 O O . ARG A 1 84 ? -16.719 -0.581 8.845 1.00 94.81 84 ARG A O 1
ATOM 644 N N . ALA A 1 85 ? -15.714 -1.769 7.229 1.00 96.06 85 ALA A N 1
ATOM 645 C CA . ALA A 1 85 ? -14.653 -2.291 8.069 1.00 96.06 85 ALA A CA 1
ATOM 646 C C . ALA A 1 85 ? -13.705 -1.143 8.418 1.00 96.06 85 ALA A C 1
ATOM 648 O O . ALA A 1 85 ? -13.047 -0.591 7.536 1.00 96.06 85 ALA A O 1
ATOM 649 N N . ALA A 1 86 ? -13.686 -0.782 9.697 1.00 97.56 86 ALA A N 1
ATOM 650 C CA . ALA A 1 86 ? -12.852 0.273 10.245 1.00 97.56 86 ALA A CA 1
ATOM 651 C C . ALA A 1 86 ? -12.178 -0.178 11.538 1.00 97.56 86 ALA A C 1
ATOM 653 O O . ALA A 1 86 ? -12.692 -1.074 12.214 1.00 97.56 86 ALA A O 1
ATOM 654 N N . TYR A 1 87 ? -11.066 0.473 11.857 1.00 97.88 87 TYR A N 1
ATOM 655 C CA . TYR A 1 87 ? -10.565 0.594 13.222 1.00 97.88 87 TYR A CA 1
ATOM 656 C C . TYR A 1 87 ? -10.708 2.042 13.690 1.00 97.88 87 TYR A C 1
ATOM 658 O O . TYR A 1 87 ? -10.727 2.967 12.870 1.00 97.88 87 TYR A O 1
ATOM 666 N N . THR A 1 88 ? -10.808 2.226 15.003 1.00 97.56 88 THR A N 1
ATOM 667 C CA . THR A 1 88 ? -10.738 3.542 15.640 1.00 97.56 88 THR A CA 1
ATOM 668 C C . THR A 1 88 ? -9.288 3.813 16.018 1.00 97.56 88 THR A C 1
ATOM 670 O O . THR A 1 88 ? -8.683 3.011 16.720 1.00 97.56 88 THR A O 1
ATOM 673 N N . VAL A 1 89 ? -8.729 4.921 15.535 1.00 97.31 89 VAL A N 1
ATOM 674 C CA . VAL A 1 89 ? -7.361 5.358 15.843 1.00 97.31 89 VAL A CA 1
ATOM 675 C C . VAL A 1 89 ? -7.428 6.795 16.349 1.00 97.31 89 VAL A C 1
ATOM 677 O O . VAL A 1 89 ? -7.969 7.654 15.650 1.00 97.31 89 VAL A O 1
ATOM 680 N N . GLY A 1 90 ? -6.944 7.069 17.560 1.00 94.88 90 GLY A N 1
ATOM 681 C CA . GLY A 1 90 ? -7.017 8.413 18.154 1.00 94.88 90 GLY A CA 1
ATOM 682 C C . GLY A 1 90 ? -8.447 8.965 18.207 1.00 94.88 90 GLY A C 1
ATOM 683 O O . GLY A 1 90 ? -8.697 10.100 17.801 1.00 94.88 90 GLY A O 1
ATOM 684 N N . GLY A 1 91 ? -9.414 8.121 18.582 1.00 94.12 91 GLY A N 1
ATOM 685 C CA . GLY A 1 91 ? -10.843 8.463 18.646 1.00 94.12 91 GLY A CA 1
ATOM 686 C C . GLY A 1 91 ? -11.562 8.662 17.300 1.00 94.12 91 GLY A C 1
ATOM 687 O O . GLY A 1 91 ? -12.760 8.945 17.283 1.00 94.12 91 GLY A O 1
ATOM 688 N N . LEU A 1 92 ? -10.885 8.507 16.156 1.00 96.38 92 LEU A N 1
ATOM 689 C CA . LEU A 1 92 ? -11.486 8.670 14.827 1.00 96.38 92 LEU A CA 1
ATOM 690 C C . LEU A 1 92 ? -11.554 7.339 14.075 1.00 96.38 92 LEU A C 1
ATOM 692 O O . LEU A 1 92 ? -10.632 6.533 14.123 1.00 96.38 92 LEU A O 1
ATOM 696 N N . ALA A 1 93 ? -12.639 7.118 13.332 1.00 97.12 93 ALA A N 1
ATOM 697 C CA . ALA A 1 93 ? -12.810 5.909 12.531 1.00 97.12 93 ALA A CA 1
ATOM 698 C C . ALA A 1 93 ? -12.082 6.005 11.176 1.00 97.12 93 ALA A C 1
ATOM 700 O O . ALA A 1 93 ? -12.309 6.941 10.392 1.00 97.12 93 ALA A O 1
ATOM 701 N N . TYR A 1 94 ? -11.282 4.979 10.877 1.00 97.88 94 TYR A N 1
ATOM 702 C CA . TYR A 1 94 ? -10.536 4.803 9.631 1.00 97.88 94 TYR A CA 1
ATOM 703 C C . TYR A 1 94 ? -10.979 3.510 8.942 1.00 97.88 94 TYR A C 1
ATOM 705 O O . TYR A 1 94 ? -10.648 2.409 9.380 1.00 97.88 94 TYR A O 1
ATOM 713 N N . THR A 1 95 ? -11.770 3.640 7.873 1.00 98.00 95 THR A N 1
ATOM 714 C CA . THR A 1 95 ? -12.173 2.500 7.035 1.00 98.00 95 THR A CA 1
ATOM 715 C C . THR A 1 95 ? -11.054 2.096 6.079 1.00 98.00 95 THR A C 1
ATOM 717 O O . THR A 1 95 ? -10.178 2.907 5.790 1.00 98.00 95 THR A O 1
ATOM 720 N N . LEU A 1 96 ? -11.118 0.888 5.512 1.00 97.19 96 LEU A N 1
ATOM 721 C CA . LEU A 1 96 ? -10.182 0.460 4.459 1.00 97.19 96 LEU A CA 1
ATOM 722 C C . LEU A 1 96 ? -10.133 1.463 3.289 1.00 97.19 96 LEU A C 1
ATOM 724 O O . LEU A 1 96 ? -9.055 1.930 2.935 1.00 97.19 96 LEU A O 1
ATOM 728 N N . ASP A 1 97 ? -11.297 1.873 2.762 1.00 96.19 97 ASP A N 1
ATOM 729 C CA . ASP A 1 97 ? -11.396 2.884 1.692 1.00 96.19 97 ASP A CA 1
ATOM 730 C C . ASP A 1 97 ? -10.705 4.198 2.101 1.00 96.19 97 ASP A C 1
ATOM 732 O O . ASP A 1 97 ? -10.032 4.836 1.292 1.00 96.19 97 ASP A O 1
ATOM 736 N N . LEU A 1 98 ? -10.883 4.624 3.355 1.00 97.31 98 LEU A N 1
ATOM 737 C CA . LEU A 1 98 ? -10.309 5.866 3.860 1.00 97.31 98 LEU A CA 1
ATOM 738 C C . LEU A 1 98 ? -8.794 5.754 4.013 1.00 97.31 98 LEU A C 1
ATOM 740 O O . LEU A 1 98 ? -8.095 6.677 3.611 1.00 97.31 98 LEU A O 1
ATOM 744 N N . ILE A 1 99 ? -8.281 4.650 4.551 1.00 98.19 99 ILE A N 1
ATOM 745 C CA . ILE A 1 99 ? -6.839 4.449 4.709 1.00 98.19 99 ILE A CA 1
ATOM 746 C C . ILE A 1 99 ? -6.162 4.433 3.335 1.00 98.19 99 ILE A C 1
ATOM 748 O O . ILE A 1 99 ? -5.235 5.203 3.097 1.00 98.19 99 ILE A O 1
ATOM 752 N N . GLU A 1 100 ? -6.670 3.626 2.403 1.00 97.69 100 GLU A N 1
ATOM 753 C CA . GLU A 1 100 ? -6.091 3.505 1.066 1.00 97.69 100 GLU A CA 1
ATOM 754 C C . GLU A 1 100 ? -6.243 4.803 0.269 1.00 97.69 100 GLU A C 1
ATOM 756 O O . GLU A 1 100 ? -5.265 5.400 -0.172 1.00 97.69 100 GLU A O 1
ATOM 761 N N . HIS A 1 101 ? -7.472 5.272 0.067 1.00 97.31 101 HIS A N 1
ATOM 762 C CA . HIS A 1 101 ? -7.726 6.375 -0.856 1.00 97.31 101 HIS A CA 1
ATOM 763 C C . HIS A 1 101 ? -7.655 7.746 -0.192 1.00 97.31 101 HIS A C 1
ATOM 765 O O . HIS A 1 101 ? -7.254 8.708 -0.839 1.00 97.31 101 HIS A O 1
ATOM 771 N N . GLY A 1 102 ? -8.052 7.846 1.076 1.00 96.88 102 GLY A N 1
ATOM 772 C CA . GLY A 1 102 ? -8.033 9.079 1.860 1.00 96.88 102 GLY A CA 1
ATOM 773 C C . GLY A 1 102 ? -6.636 9.467 2.344 1.00 96.88 102 GLY A C 1
ATOM 774 O O . GLY A 1 102 ? -6.329 10.658 2.335 1.00 96.88 102 GLY A O 1
ATOM 775 N N . LEU A 1 103 ? -5.801 8.491 2.726 1.00 97.69 103 LEU A N 1
ATOM 776 C CA . LEU A 1 103 ? -4.478 8.736 3.315 1.00 97.69 103 LEU A CA 1
ATOM 777 C C . LEU A 1 103 ? -3.336 8.341 2.377 1.00 97.69 103 LEU A C 1
ATOM 779 O O . LEU A 1 103 ? -2.675 9.225 1.839 1.00 97.69 103 LEU A O 1
ATOM 783 N N . LEU A 1 104 ? -3.130 7.042 2.136 1.00 97.81 104 LEU A N 1
ATOM 784 C CA . LEU A 1 104 ? -1.961 6.525 1.407 1.00 97.81 104 LEU A CA 1
ATOM 785 C C . LEU A 1 104 ? -1.864 7.068 -0.026 1.00 97.81 104 LEU A C 1
ATOM 787 O O . LEU A 1 104 ? -0.774 7.337 -0.520 1.00 97.81 104 LEU A O 1
ATOM 791 N N . ARG A 1 105 ? -3.012 7.301 -0.672 1.00 97.12 105 ARG A N 1
ATOM 792 C CA . ARG A 1 105 ? -3.101 7.887 -2.018 1.00 97.12 105 ARG A CA 1
ATOM 793 C C . ARG A 1 105 ? -3.323 9.408 -2.026 1.00 97.12 105 ARG A C 1
ATOM 795 O O . ARG A 1 105 ? -3.778 9.950 -3.031 1.00 97.12 105 ARG A O 1
ATOM 802 N N . GLY A 1 106 ? -3.106 10.116 -0.915 1.00 95.62 106 GLY A N 1
ATOM 803 C CA . GLY A 1 106 ? -3.242 11.581 -0.862 1.00 95.62 106 GLY A CA 1
ATOM 804 C C . GLY A 1 106 ? -4.667 12.088 -1.138 1.00 95.62 106 GLY A C 1
ATOM 805 O O . GLY A 1 106 ? -4.881 13.031 -1.908 1.00 95.62 106 GLY A O 1
ATOM 806 N N . ASN A 1 107 ? -5.674 11.437 -0.549 1.00 96.06 107 ASN A N 1
ATOM 807 C CA . ASN A 1 107 ? -7.096 11.720 -0.771 1.00 96.06 107 ASN A CA 1
ATOM 808 C C . ASN A 1 107 ? -7.516 11.665 -2.256 1.00 96.06 107 ASN A C 1
ATOM 810 O O . ASN A 1 107 ? -8.369 12.446 -2.708 1.00 96.06 107 ASN A O 1
ATOM 814 N N . ALA A 1 108 ? -6.891 10.785 -3.043 1.00 94.81 108 ALA A N 1
ATOM 815 C CA . ALA A 1 108 ? -7.257 10.526 -4.428 1.00 94.81 108 ALA A CA 1
ATOM 816 C C . ALA A 1 108 ? -8.666 9.926 -4.537 1.00 94.81 108 ALA A C 1
ATOM 818 O O . ALA A 1 108 ? -9.236 9.363 -3.600 1.00 94.81 108 ALA A O 1
ATOM 819 N N . ARG A 1 109 ? -9.266 10.049 -5.724 1.00 94.44 109 ARG A N 1
ATOM 820 C CA . ARG A 1 109 ? -10.573 9.441 -5.980 1.00 94.44 109 ARG A CA 1
ATOM 821 C C . ARG A 1 109 ? -10.416 7.911 -6.024 1.00 94.44 109 ARG A C 1
ATOM 823 O O . ARG A 1 109 ? -9.516 7.421 -6.715 1.00 94.44 109 ARG A O 1
ATOM 830 N N . PRO A 1 110 ? -11.277 7.151 -5.327 1.00 92.25 110 PRO A N 1
ATOM 831 C CA . PRO A 1 110 ? -11.351 5.704 -5.498 1.00 92.25 110 PRO A CA 1
ATOM 832 C C . PRO A 1 110 ? -11.622 5.331 -6.964 1.00 92.25 110 PRO A C 1
ATOM 834 O O . PRO A 1 110 ? -12.344 6.075 -7.645 1.00 92.25 110 PRO A O 1
ATOM 837 N N . PRO A 1 111 ? -11.139 4.175 -7.450 1.00 86.44 111 PRO A N 1
ATOM 838 C CA . PRO A 1 111 ? -11.556 3.649 -8.742 1.00 86.44 111 PRO A CA 1
ATOM 839 C C . PRO A 1 111 ? -13.086 3.598 -8.852 1.00 86.44 111 PRO A C 1
ATOM 841 O O . PRO A 1 111 ? -13.798 3.203 -7.920 1.00 86.44 111 PRO A O 1
ATOM 844 N N . TYR A 1 112 ? -13.606 4.028 -10.003 1.00 83.50 112 TYR A N 1
ATOM 845 C CA . TYR A 1 112 ? -15.047 4.084 -10.290 1.00 83.50 112 TYR A CA 1
ATOM 846 C C . TYR A 1 112 ? -15.862 5.006 -9.359 1.00 83.50 112 TYR A C 1
ATOM 848 O O . TYR A 1 112 ? -17.086 4.889 -9.299 1.00 83.50 112 TYR A O 1
ATOM 856 N N . SER A 1 113 ? -15.213 5.912 -8.618 1.00 87.56 113 SER A N 1
ATOM 857 C CA . SER A 1 113 ? -15.879 6.942 -7.816 1.00 87.56 113 SER A CA 1
ATOM 858 C C . SER A 1 113 ? -15.561 8.339 -8.353 1.00 87.56 113 SER A C 1
ATOM 860 O O . SER A 1 113 ? -14.391 8.686 -8.528 1.00 87.56 113 SER A O 1
ATOM 862 N N . PRO A 1 114 ? -16.570 9.205 -8.555 1.00 86.81 114 PRO A N 1
ATOM 863 C CA . PRO A 1 114 ? -16.327 10.580 -8.977 1.00 86.81 114 PRO A CA 1
ATOM 864 C C . PRO A 1 114 ? -15.886 11.496 -7.823 1.00 86.81 114 PRO A C 1
ATOM 866 O O . PRO A 1 114 ? -15.435 12.614 -8.074 1.00 86.81 114 PRO A O 1
ATOM 869 N N . ARG A 1 115 ? -16.016 11.063 -6.560 1.00 90.75 115 ARG A N 1
ATOM 870 C CA . ARG A 1 115 ? -15.809 11.905 -5.369 1.00 90.75 115 ARG A CA 1
ATOM 871 C C . ARG A 1 115 ? -14.621 11.432 -4.534 1.00 90.75 115 ARG A C 1
ATOM 873 O O . ARG A 1 115 ? -14.386 10.231 -4.411 1.00 90.75 115 ARG A O 1
ATOM 880 N N . ARG A 1 116 ? -13.909 12.400 -3.945 1.00 93.12 116 ARG A N 1
ATOM 881 C CA . ARG A 1 116 ? -12.946 12.162 -2.859 1.00 93.12 116 ARG A CA 1
ATOM 882 C C . ARG A 1 116 ? -13.704 11.750 -1.596 1.00 93.12 116 ARG A C 1
ATOM 884 O O . ARG A 1 116 ? -14.864 12.133 -1.434 1.00 93.12 116 ARG A O 1
ATOM 891 N N . LEU A 1 117 ? -13.054 10.981 -0.729 1.00 93.69 117 LEU A N 1
ATOM 892 C CA . LEU A 1 117 ? -13.673 10.502 0.508 1.00 93.69 117 LEU A CA 1
ATOM 893 C C . LEU A 1 117 ? -13.698 11.590 1.578 1.00 93.69 117 LEU A C 1
ATOM 895 O O . LEU A 1 117 ? -14.733 11.811 2.204 1.00 93.69 117 LEU A O 1
ATOM 899 N N . LEU A 1 118 ? -12.576 12.291 1.752 1.00 95.06 118 LEU A N 1
ATOM 900 C CA . LEU A 1 118 ? -12.427 13.308 2.785 1.00 95.06 118 LEU A CA 1
ATOM 901 C C . LEU A 1 118 ? -12.617 14.703 2.195 1.00 95.06 118 LEU A C 1
ATOM 903 O O . LEU A 1 118 ? -12.108 15.027 1.116 1.00 95.06 118 LEU A O 1
ATOM 907 N N . ARG A 1 119 ? -13.374 15.534 2.914 1.00 95.06 119 ARG A N 1
ATOM 908 C CA . ARG A 1 119 ? -13.567 16.949 2.582 1.00 95.06 119 ARG A CA 1
ATOM 909 C C . ARG A 1 119 ? -12.339 17.756 3.000 1.00 95.06 119 ARG A C 1
ATOM 911 O O . ARG A 1 119 ? -11.561 17.332 3.851 1.00 95.06 119 ARG A O 1
ATOM 918 N N . ARG A 1 120 ? -12.180 18.948 2.421 1.00 91.81 120 ARG A N 1
ATOM 919 C CA . ARG A 1 120 ? -11.164 19.906 2.875 1.00 91.81 120 ARG A CA 1
ATOM 920 C C . ARG A 1 120 ? -11.399 20.220 4.359 1.00 91.81 120 ARG A C 1
ATOM 922 O O . ARG A 1 120 ? -12.530 20.511 4.734 1.00 91.81 120 ARG A O 1
ATOM 929 N N . GLY A 1 121 ? -10.342 20.153 5.168 1.00 92.56 121 GLY A N 1
ATOM 930 C CA . GLY A 1 121 ? -10.405 20.405 6.612 1.00 92.56 121 GLY A CA 1
ATOM 931 C C . GLY A 1 121 ? -10.780 19.194 7.471 1.00 92.56 121 GLY A C 1
ATOM 932 O O . GLY A 1 121 ? -10.828 19.331 8.688 1.00 92.56 121 GLY A O 1
ATOM 933 N N . ASP A 1 122 ? -11.015 18.015 6.883 1.00 95.94 122 ASP A N 1
ATOM 934 C CA . ASP A 1 122 ? -11.190 16.792 7.672 1.00 95.94 122 ASP A CA 1
ATOM 935 C C . ASP A 1 122 ? -9.908 16.506 8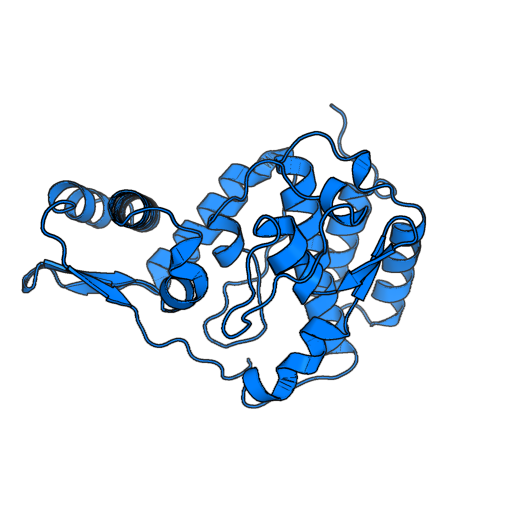.484 1.00 95.94 122 ASP A C 1
ATOM 937 O O . ASP A 1 122 ? -8.828 16.427 7.885 1.00 95.94 122 ASP A O 1
ATOM 941 N N . PRO A 1 123 ? -9.985 16.352 9.821 1.00 94.31 123 PRO A N 1
ATOM 942 C CA . PRO A 1 123 ? -8.801 16.209 10.669 1.00 94.31 123 PRO A CA 1
ATOM 943 C C . PRO A 1 123 ? -7.968 14.972 10.322 1.00 94.31 123 PRO A C 1
ATOM 945 O O . PRO A 1 123 ? -6.750 14.994 10.495 1.00 94.31 123 PRO A O 1
ATOM 948 N N . ARG A 1 124 ? -8.587 13.927 9.756 1.00 95.94 124 ARG A N 1
ATOM 949 C CA . ARG A 1 124 ? -7.900 12.684 9.373 1.00 95.94 124 ARG A CA 1
ATOM 950 C C . ARG A 1 124 ? -6.887 12.896 8.255 1.00 95.94 124 ARG A C 1
ATOM 952 O O . ARG A 1 124 ? -5.916 12.154 8.176 1.00 95.94 124 ARG A O 1
ATOM 959 N N . LEU A 1 125 ? -7.053 13.936 7.430 1.00 95.69 125 LEU A N 1
ATOM 960 C CA . LEU A 1 125 ? -6.074 14.285 6.394 1.00 95.69 125 LEU A CA 1
ATOM 961 C C . LEU A 1 125 ? -4.697 14.608 6.982 1.00 95.69 125 LEU A C 1
ATOM 963 O O . LEU A 1 125 ? -3.691 14.383 6.320 1.00 95.69 125 LEU A O 1
ATOM 967 N N . ARG A 1 126 ? -4.636 15.094 8.228 1.00 94.12 126 ARG A N 1
ATOM 968 C CA . ARG A 1 126 ? -3.371 15.405 8.907 1.00 94.12 126 ARG A CA 1
ATOM 969 C C . ARG A 1 126 ? -2.560 14.162 9.258 1.00 94.12 126 ARG A C 1
ATOM 971 O O . ARG A 1 126 ? -1.389 14.313 9.578 1.00 94.12 126 ARG A O 1
ATOM 978 N N . ALA A 1 127 ? -3.163 12.974 9.220 1.00 95.12 127 ALA A N 1
ATOM 979 C CA . ALA A 1 127 ? -2.493 11.701 9.465 1.00 95.12 127 ALA A CA 1
ATOM 980 C C . ALA A 1 127 ? -1.956 11.043 8.179 1.00 95.12 127 ALA A C 1
ATOM 982 O O . ALA A 1 127 ? -1.306 10.001 8.250 1.00 95.12 127 ALA A O 1
ATOM 983 N N . ALA A 1 128 ? -2.230 11.626 7.007 1.00 96.12 128 ALA A N 1
ATOM 984 C CA . ALA A 1 128 ? -1.687 11.150 5.741 1.00 96.12 128 ALA A CA 1
ATOM 985 C C . ALA A 1 128 ? -0.176 11.446 5.640 1.00 96.12 128 ALA A C 1
ATOM 987 O O . ALA A 1 128 ? 0.296 12.405 6.268 1.00 96.12 128 ALA A O 1
ATOM 988 N N . PRO A 1 129 ? 0.582 10.656 4.858 1.00 95.75 129 PRO A N 1
ATOM 989 C CA . PRO A 1 129 ? 1.899 11.077 4.395 1.00 95.75 129 PRO A CA 1
ATOM 990 C C . PRO A 1 129 ? 1.784 12.334 3.519 1.00 95.75 129 PRO A C 1
ATOM 992 O O . PRO A 1 129 ? 0.776 12.551 2.838 1.00 95.75 129 PRO A O 1
ATOM 995 N N . SER A 1 130 ? 2.821 13.164 3.539 1.00 94.19 130 SER A N 1
ATOM 996 C CA . SER A 1 130 ? 2.929 14.385 2.744 1.00 94.19 130 SER A CA 1
ATOM 997 C C . SER A 1 130 ? 3.089 14.086 1.251 1.00 94.19 130 SER A C 1
ATOM 999 O O . SER A 1 130 ? 2.502 14.779 0.415 1.00 94.19 130 SER A O 1
ATOM 1001 N N . ARG A 1 131 ? 3.816 13.013 0.917 1.00 92.75 131 ARG A N 1
ATOM 1002 C CA . ARG A 1 131 ? 4.008 12.516 -0.442 1.00 92.75 131 ARG A CA 1
ATOM 1003 C C . ARG A 1 131 ? 3.451 11.092 -0.571 1.00 92.75 131 ARG A C 1
ATOM 1005 O O . ARG A 1 131 ? 3.932 10.188 0.106 1.00 92.75 131 ARG A O 1
ATOM 1012 N N . PRO A 1 132 ? 2.453 10.865 -1.444 1.00 93.56 132 PRO A N 1
ATOM 1013 C CA . PRO A 1 132 ? 2.025 9.515 -1.796 1.00 93.56 132 PRO A CA 1
ATOM 1014 C C . PRO A 1 132 ? 3.157 8.730 -2.466 1.00 93.56 132 PRO A C 1
ATOM 1016 O O . PRO A 1 132 ? 3.871 9.275 -3.309 1.00 93.56 132 PRO A O 1
ATOM 1019 N N . ASP A 1 133 ? 3.273 7.448 -2.129 1.00 95.25 133 ASP A N 1
ATOM 1020 C CA . ASP A 1 133 ? 4.218 6.518 -2.750 1.00 95.25 133 ASP A CA 1
ATOM 1021 C C . ASP A 1 133 ? 3.440 5.500 -3.605 1.00 95.25 133 ASP A C 1
ATOM 1023 O O . ASP A 1 133 ? 2.602 4.780 -3.062 1.00 95.25 133 ASP A O 1
ATOM 1027 N N . PRO A 1 134 ? 3.668 5.408 -4.928 1.00 94.69 134 PRO A N 1
ATOM 1028 C CA . PRO A 1 134 ? 2.941 4.471 -5.786 1.00 94.69 134 PRO A CA 1
ATOM 1029 C C . PRO A 1 134 ? 3.172 2.997 -5.427 1.00 94.69 134 PRO A C 1
ATOM 1031 O O . PRO A 1 134 ? 2.314 2.158 -5.713 1.00 94.69 134 PRO A O 1
ATOM 1034 N N . ARG A 1 135 ? 4.291 2.660 -4.770 1.00 95.62 135 ARG A N 1
ATOM 1035 C CA . ARG A 1 135 ? 4.618 1.280 -4.385 1.00 95.62 135 ARG A CA 1
ATOM 1036 C C . ARG A 1 135 ? 3.651 0.718 -3.345 1.00 95.62 135 ARG A C 1
ATOM 1038 O O . ARG A 1 135 ? 3.536 -0.501 -3.239 1.00 95.62 135 ARG A O 1
ATOM 1045 N N . VAL A 1 136 ? 2.883 1.564 -2.645 1.00 96.12 136 VAL A N 1
ATOM 1046 C CA . VAL A 1 136 ? 1.843 1.113 -1.699 1.00 96.12 136 VAL A CA 1
ATOM 1047 C C . VAL A 1 136 ? 0.791 0.220 -2.363 1.00 96.12 136 VAL A C 1
ATOM 1049 O O . VAL A 1 136 ? 0.229 -0.650 -1.704 1.00 96.12 136 VAL A O 1
ATOM 1052 N N . HIS A 1 137 ? 0.551 0.364 -3.672 1.00 95.19 137 HIS A N 1
ATOM 1053 C CA . HIS A 1 137 ? -0.366 -0.514 -4.411 1.00 95.19 137 HIS A CA 1
ATOM 1054 C C . HIS A 1 137 ? 0.104 -1.968 -4.430 1.00 95.19 137 HIS A C 1
ATOM 1056 O O . HIS A 1 137 ? -0.721 -2.873 -4.422 1.00 95.19 137 HIS A O 1
ATOM 1062 N N . PHE A 1 138 ? 1.417 -2.202 -4.385 1.00 94.81 138 PHE A N 1
ATOM 1063 C CA . PHE A 1 138 ? 2.007 -3.541 -4.305 1.00 94.81 138 PHE A CA 1
ATOM 1064 C C . PHE A 1 138 ? 2.122 -4.060 -2.864 1.00 94.81 138 PHE A C 1
ATOM 1066 O O . PHE A 1 138 ? 2.578 -5.178 -2.650 1.00 94.81 138 PHE A O 1
ATOM 1073 N N . ALA A 1 139 ? 1.708 -3.258 -1.881 1.00 93.62 139 ALA A N 1
ATOM 1074 C CA . ALA A 1 139 ? 1.749 -3.570 -0.454 1.00 93.62 139 ALA A CA 1
ATOM 1075 C C . ALA A 1 139 ? 0.355 -3.768 0.167 1.00 93.62 139 ALA A C 1
ATOM 1077 O O . ALA A 1 139 ? 0.222 -4.324 1.260 1.00 93.62 139 ALA A O 1
ATOM 1078 N N . LEU A 1 140 ? -0.692 -3.303 -0.516 1.00 90.31 140 LEU A N 1
ATOM 1079 C CA . LEU A 1 140 ? -2.080 -3.427 -0.089 1.00 90.31 140 LEU A CA 1
ATOM 1080 C C . LEU A 1 140 ? -2.704 -4.683 -0.695 1.00 90.31 140 LEU A C 1
ATOM 1082 O O . LEU A 1 140 ? -2.895 -4.781 -1.908 1.00 90.31 140 LEU A O 1
ATOM 1086 N N . ASN A 1 141 ? -3.081 -5.638 0.151 1.00 85.31 141 ASN A N 1
ATOM 1087 C CA . ASN A 1 141 ? -3.843 -6.794 -0.301 1.00 85.31 141 ASN A CA 1
ATOM 1088 C C . ASN A 1 141 ? -5.338 -6.505 -0.154 1.00 85.31 141 ASN A C 1
ATOM 1090 O O . ASN A 1 141 ? -5.809 -6.194 0.930 1.00 85.31 141 ASN A O 1
ATOM 1094 N N . CYS A 1 142 ? -6.084 -6.638 -1.245 1.00 79.56 142 CYS A N 1
ATOM 1095 C CA . CYS A 1 142 ? -7.530 -6.430 -1.314 1.00 79.56 142 CYS A CA 1
ATOM 1096 C C . CYS A 1 142 ? -8.361 -7.730 -1.266 1.00 79.56 142 CYS A C 1
ATOM 1098 O O . CYS A 1 142 ? -9.590 -7.687 -1.361 1.00 79.56 142 CYS A O 1
ATOM 1100 N N . GLY A 1 143 ? -7.708 -8.889 -1.160 1.00 73.75 143 GLY A N 1
ATOM 1101 C CA . GLY A 1 143 ? -8.314 -10.222 -1.159 1.00 73.75 143 GLY A CA 1
ATOM 1102 C C . GLY A 1 143 ? -8.676 -10.785 -2.540 1.00 73.75 143 GLY A C 1
ATOM 1103 O O . GLY A 1 143 ? -9.218 -11.882 -2.615 1.00 73.75 143 GLY A O 1
ATOM 1104 N N . ALA A 1 144 ? -8.418 -10.066 -3.639 1.00 71.44 144 ALA A N 1
ATOM 1105 C CA . ALA A 1 144 ? -8.575 -10.604 -4.996 1.00 71.44 144 ALA A CA 1
ATOM 1106 C C . ALA A 1 144 ? -7.369 -11.465 -5.413 1.00 71.44 144 ALA A C 1
ATOM 1108 O O . ALA A 1 144 ? -6.259 -11.252 -4.931 1.00 71.44 144 ALA A O 1
ATOM 1109 N N . ARG A 1 145 ? -7.573 -12.374 -6.375 1.00 70.69 145 ARG A N 1
ATOM 1110 C CA . ARG A 1 145 ? -6.540 -13.267 -6.933 1.00 70.69 145 ARG A CA 1
ATOM 1111 C C . ARG A 1 145 ? -5.344 -12.520 -7.508 1.00 70.69 145 ARG A C 1
ATOM 1113 O O . ARG A 1 145 ? -4.235 -13.013 -7.388 1.00 70.69 145 ARG A O 1
ATOM 1120 N N . SER A 1 146 ? -5.566 -11.345 -8.092 1.00 79.94 146 SER A N 1
ATOM 1121 C CA . SER A 1 146 ? -4.493 -10.490 -8.611 1.00 79.94 146 SER A CA 1
ATOM 1122 C C . SER A 1 146 ? -3.932 -9.493 -7.578 1.00 79.94 146 SER A C 1
ATOM 1124 O O . SER A 1 146 ? -3.174 -8.613 -7.973 1.00 79.94 146 SER A O 1
ATOM 1126 N N . CYS A 1 147 ? -4.304 -9.546 -6.287 1.00 76.44 147 CYS A N 1
ATOM 1127 C CA . CYS A 1 147 ? -3.738 -8.648 -5.262 1.00 76.44 147 CYS A CA 1
ATOM 1128 C C . CYS A 1 147 ? -2.356 -9.164 -4.782 1.00 76.44 147 CYS A C 1
ATOM 1130 O O . CYS A 1 147 ? -2.142 -10.376 -4.726 1.00 76.44 147 CYS A O 1
ATOM 1132 N N . PRO A 1 148 ? -1.421 -8.272 -4.406 1.00 74.31 148 PRO A N 1
ATOM 1133 C CA . PRO A 1 148 ? -0.087 -8.649 -3.925 1.00 74.31 148 PRO A CA 1
ATOM 1134 C C . PRO A 1 148 ? -0.128 -9.384 -2.572 1.00 74.31 148 PRO A C 1
ATOM 1136 O O . PRO A 1 148 ? -1.093 -9.223 -1.822 1.00 74.31 148 PRO A O 1
ATOM 1139 N N . PRO A 1 149 ? 0.908 -10.161 -2.200 1.00 79.81 149 PRO A N 1
ATOM 1140 C CA . PRO A 1 149 ? 0.973 -10.816 -0.893 1.00 79.81 149 PRO A CA 1
ATOM 1141 C C . PRO A 1 149 ? 1.089 -9.800 0.254 1.00 79.81 149 PRO A C 1
ATOM 1143 O O . PRO A 1 149 ? 1.745 -8.768 0.120 1.00 79.81 149 PRO A O 1
ATOM 1146 N N . VAL A 1 150 ? 0.489 -10.115 1.406 1.00 80.88 150 VAL A N 1
ATOM 1147 C CA . VAL A 1 150 ? 0.564 -9.270 2.609 1.00 80.88 150 VAL A CA 1
ATOM 1148 C C . VAL A 1 150 ? 1.944 -9.390 3.257 1.00 80.88 150 VAL A C 1
ATOM 1150 O O . VAL A 1 150 ? 2.419 -10.497 3.508 1.00 80.88 150 VAL A O 1
ATOM 1153 N N . ARG A 1 151 ? 2.565 -8.252 3.574 1.00 85.62 151 ARG A N 1
ATOM 1154 C CA . ARG A 1 151 ? 3.818 -8.157 4.338 1.00 85.62 151 ARG A CA 1
ATOM 1155 C C . ARG A 1 151 ? 3.647 -7.168 5.486 1.00 85.62 151 ARG A C 1
ATOM 1157 O O . ARG A 1 151 ? 2.777 -6.301 5.422 1.00 85.62 151 ARG A O 1
ATOM 1164 N N . ALA A 1 152 ? 4.457 -7.322 6.530 1.00 86.31 152 ALA A N 1
ATOM 1165 C CA . ALA A 1 152 ? 4.563 -6.329 7.591 1.00 86.31 152 ALA A CA 1
ATOM 1166 C C . ALA A 1 152 ? 5.604 -5.275 7.223 1.00 86.31 152 ALA A C 1
ATOM 1168 O O . ALA A 1 152 ? 6.632 -5.618 6.642 1.00 86.31 152 ALA A O 1
ATOM 1169 N N . TYR A 1 153 ? 5.320 -4.025 7.585 1.00 91.19 153 TYR A N 1
ATOM 1170 C CA . TYR A 1 153 ? 6.158 -2.879 7.253 1.00 91.19 153 TYR A CA 1
ATOM 1171 C C . TYR A 1 153 ? 6.698 -2.185 8.500 1.00 91.19 153 TYR A C 1
ATOM 1173 O O . TYR A 1 153 ? 6.007 -2.073 9.524 1.00 91.19 153 TYR A O 1
ATOM 1181 N N . THR A 1 154 ? 7.927 -1.695 8.409 1.00 91.75 154 THR A N 1
ATOM 1182 C CA . THR A 1 154 ? 8.618 -0.937 9.452 1.00 91.75 154 THR A CA 1
ATOM 1183 C C . THR A 1 154 ? 8.982 0.448 8.942 1.00 91.75 154 THR A C 1
ATOM 1185 O O . THR A 1 154 ? 9.146 0.654 7.750 1.00 91.75 154 THR A O 1
ATOM 1188 N N . GLU A 1 155 ? 9.107 1.427 9.834 1.00 90.94 155 GLU A N 1
ATOM 1189 C CA . GLU A 1 155 ? 9.553 2.766 9.433 1.00 90.94 155 GLU A CA 1
ATOM 1190 C C . GLU A 1 155 ? 10.976 2.727 8.858 1.00 90.94 155 GLU A C 1
ATOM 1192 O O . GLU A 1 155 ? 11.242 3.329 7.824 1.00 90.94 155 GLU A O 1
ATOM 1197 N N . GLN A 1 156 ? 11.878 2.001 9.526 1.00 90.06 156 GLN A N 1
ATOM 1198 C CA . GLN A 1 156 ? 13.300 1.957 9.189 1.00 90.06 156 GLN A CA 1
ATOM 1199 C C . GLN A 1 156 ? 13.573 1.201 7.884 1.00 90.06 156 GLN A C 1
ATOM 1201 O O . GLN A 1 156 ? 14.502 1.561 7.171 1.00 90.06 156 GLN A O 1
ATOM 1206 N N . GLY A 1 157 ? 12.788 0.160 7.593 1.00 92.25 157 GLY A N 1
ATOM 1207 C CA . GLY A 1 157 ? 12.944 -0.685 6.409 1.00 92.25 157 GLY A CA 1
ATOM 1208 C C . GLY A 1 157 ? 11.950 -0.394 5.288 1.00 92.25 157 GLY A C 1
ATOM 1209 O O . GLY A 1 157 ? 11.960 -1.121 4.299 1.00 92.25 157 GLY A O 1
ATOM 1210 N N . LEU A 1 158 ? 11.089 0.627 5.420 1.00 94.50 158 LEU A N 1
ATOM 1211 C CA . LEU A 1 158 ? 9.943 0.804 4.523 1.00 94.50 158 LEU A CA 1
ATOM 1212 C C . LEU A 1 158 ? 10.343 0.814 3.045 1.00 94.50 158 LEU A C 1
ATOM 1214 O O . LEU A 1 158 ? 9.653 0.213 2.225 1.00 94.50 158 LEU A O 1
ATOM 1218 N N . ASP A 1 159 ? 11.416 1.525 2.705 1.00 94.38 159 ASP A N 1
ATOM 1219 C CA . ASP A 1 159 ? 11.839 1.696 1.317 1.00 94.38 159 ASP A CA 1
ATOM 1220 C C . ASP A 1 159 ? 12.218 0.352 0.678 1.00 94.38 159 ASP A C 1
ATOM 1222 O O . ASP A 1 159 ? 11.634 -0.032 -0.338 1.00 94.38 159 ASP A O 1
ATOM 1226 N N . ASP A 1 160 ? 13.083 -0.413 1.350 1.00 94.12 160 ASP A N 1
ATOM 1227 C CA . ASP A 1 160 ? 13.503 -1.754 0.933 1.00 94.12 160 ASP A CA 1
ATOM 1228 C C . ASP A 1 160 ? 12.322 -2.739 0.897 1.00 94.12 160 ASP A C 1
ATOM 1230 O O . ASP A 1 160 ? 12.203 -3.566 -0.010 1.00 94.12 160 ASP A O 1
ATOM 1234 N N . GLU A 1 161 ? 11.419 -2.662 1.878 1.00 95.06 161 GLU A N 1
ATOM 1235 C CA . GLU A 1 161 ? 10.236 -3.521 1.979 1.00 95.06 161 GLU A CA 1
ATOM 1236 C C . GLU A 1 161 ? 9.235 -3.247 0.842 1.00 95.06 161 GLU A C 1
ATOM 1238 O O . GLU A 1 161 ? 8.686 -4.188 0.253 1.00 95.06 161 GLU A O 1
ATOM 1243 N N . LEU A 1 162 ? 9.007 -1.972 0.507 1.00 95.19 162 LEU A N 1
ATOM 1244 C CA . LEU A 1 162 ? 8.169 -1.551 -0.618 1.00 95.19 162 LEU A CA 1
ATOM 1245 C C . LEU A 1 162 ? 8.816 -1.886 -1.959 1.00 95.19 162 LEU A C 1
ATOM 1247 O O . LEU A 1 162 ? 8.122 -2.360 -2.860 1.00 95.19 162 LEU A O 1
ATOM 1251 N N . GLU A 1 163 ? 10.127 -1.686 -2.101 1.00 93.50 163 GLU A N 1
ATOM 1252 C CA . GLU A 1 163 ? 10.860 -2.093 -3.297 1.00 93.50 163 GLU A CA 1
ATOM 1253 C C . GLU A 1 163 ? 10.777 -3.610 -3.490 1.00 93.50 163 GLU A C 1
ATOM 1255 O O . GLU A 1 163 ? 10.441 -4.079 -4.577 1.00 93.50 163 GLU A O 1
ATOM 1260 N N . ALA A 1 164 ? 10.999 -4.399 -2.438 1.00 92.94 164 ALA A N 1
ATOM 1261 C CA . ALA A 1 164 ? 10.892 -5.850 -2.505 1.00 92.94 164 ALA A CA 1
ATOM 1262 C C . ALA A 1 164 ? 9.472 -6.313 -2.871 1.00 92.94 164 ALA A C 1
ATOM 1264 O O . ALA A 1 164 ? 9.324 -7.264 -3.646 1.00 92.94 164 ALA A O 1
ATOM 1265 N N . ALA A 1 165 ? 8.436 -5.650 -2.348 1.00 93.31 165 ALA A N 1
ATOM 1266 C CA . ALA A 1 165 ? 7.047 -5.927 -2.704 1.00 93.31 165 ALA A CA 1
ATOM 1267 C C . ALA A 1 165 ? 6.761 -5.595 -4.180 1.00 93.31 165 ALA A C 1
ATOM 1269 O O . ALA A 1 165 ? 6.230 -6.440 -4.905 1.00 93.31 165 ALA A O 1
ATOM 1270 N N . ALA A 1 166 ? 7.180 -4.413 -4.642 1.00 93.38 166 ALA A N 1
ATOM 1271 C CA . ALA A 1 166 ? 7.036 -3.975 -6.028 1.00 93.38 166 ALA A CA 1
ATOM 1272 C C . ALA A 1 166 ? 7.762 -4.916 -6.996 1.00 93.38 166 ALA A C 1
ATOM 1274 O O . ALA A 1 166 ? 7.157 -5.415 -7.943 1.00 93.38 166 ALA A O 1
ATOM 1275 N N . ARG A 1 167 ? 9.032 -5.222 -6.712 1.00 92.56 167 ARG A N 1
ATOM 1276 C CA . ARG A 1 167 ? 9.868 -6.152 -7.478 1.00 92.56 167 ARG A CA 1
ATOM 1277 C C . ARG A 1 167 ? 9.209 -7.515 -7.606 1.00 92.56 167 ARG A C 1
ATOM 1279 O O . ARG A 1 167 ? 9.005 -7.993 -8.716 1.00 92.56 167 ARG A O 1
ATOM 1286 N N . SER A 1 168 ? 8.827 -8.114 -6.479 1.00 91.75 168 SER A N 1
ATOM 1287 C CA . SER A 1 168 ? 8.203 -9.438 -6.459 1.00 91.75 168 SER A CA 1
ATOM 1288 C C . SER A 1 168 ? 6.899 -9.477 -7.254 1.00 91.75 168 SER A C 1
ATOM 1290 O O . SER A 1 168 ? 6.666 -10.442 -7.975 1.00 91.75 168 SER A O 1
ATOM 1292 N N . TYR A 1 169 ? 6.045 -8.463 -7.108 1.00 93.56 169 TYR A N 1
ATOM 1293 C CA . TYR A 1 169 ? 4.738 -8.441 -7.757 1.00 93.56 169 TYR A CA 1
ATOM 1294 C C . TYR A 1 169 ? 4.852 -8.144 -9.252 1.00 93.56 169 TYR A C 1
ATOM 1296 O O . TYR A 1 169 ? 4.329 -8.890 -10.074 1.00 93.56 169 TYR A O 1
ATOM 1304 N N . VAL A 1 170 ? 5.571 -7.083 -9.624 1.00 93.88 170 VAL A N 1
ATOM 1305 C CA . VAL A 1 170 ? 5.711 -6.685 -11.027 1.00 93.88 170 VAL A CA 1
ATOM 1306 C C . VAL A 1 170 ? 6.461 -7.750 -11.811 1.00 93.88 170 VAL A C 1
ATOM 1308 O O . VAL A 1 170 ? 6.029 -8.076 -12.909 1.00 93.88 170 VAL A O 1
ATOM 1311 N N . ALA A 1 171 ? 7.521 -8.355 -11.268 1.00 91.12 171 ALA A N 1
ATOM 1312 C CA . ALA A 1 171 ? 8.222 -9.428 -11.969 1.00 91.12 171 ALA A CA 1
ATOM 1313 C C . ALA A 1 171 ? 7.328 -10.651 -12.237 1.00 91.12 171 ALA A C 1
ATOM 1315 O O . ALA A 1 171 ? 7.452 -11.247 -13.306 1.00 91.12 171 ALA A O 1
ATOM 1316 N N . ALA A 1 172 ? 6.434 -10.997 -11.303 1.00 90.62 172 ALA A N 1
ATOM 1317 C CA . ALA A 1 172 ? 5.527 -12.140 -11.426 1.00 90.62 172 ALA A CA 1
ATOM 1318 C C . ALA A 1 172 ? 4.333 -11.878 -12.359 1.00 90.62 172 ALA A C 1
ATOM 1320 O O . ALA A 1 172 ? 3.888 -12.785 -13.054 1.00 90.62 172 ALA A O 1
ATOM 1321 N N . GLU A 1 173 ? 3.823 -10.646 -12.378 1.00 92.62 173 GLU A N 1
A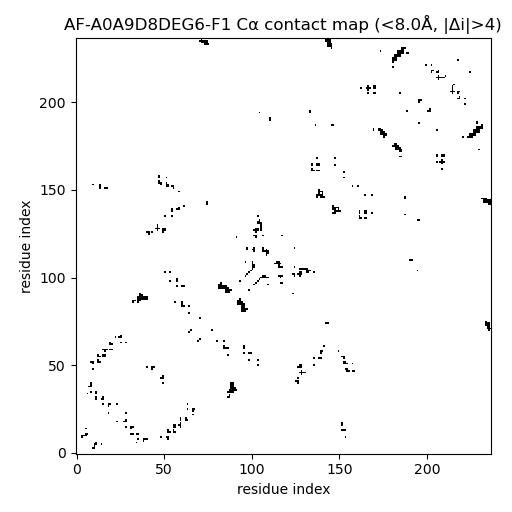TOM 1322 C CA . GLU A 1 173 ? 2.579 -10.273 -13.067 1.00 92.62 173 GLU A CA 1
ATOM 1323 C C . GLU A 1 173 ? 2.818 -9.473 -14.364 1.00 92.62 173 GLU A C 1
ATOM 1325 O O . GLU A 1 173 ? 1.869 -8.943 -14.945 1.00 92.62 173 GLU A O 1
ATOM 1330 N N . SER A 1 174 ? 4.073 -9.348 -14.813 1.00 93.69 174 SER A N 1
ATOM 1331 C CA . SER A 1 174 ? 4.429 -8.734 -16.100 1.00 93.69 174 SER A CA 1
ATOM 1332 C C . SER A 1 174 ? 4.989 -9.750 -17.088 1.00 93.69 174 SER A C 1
ATOM 1334 O O . SER A 1 174 ? 5.595 -10.754 -16.709 1.00 93.69 174 SER A O 1
ATOM 1336 N N . SER A 1 175 ? 4.811 -9.464 -18.376 1.00 94.88 175 SER A N 1
ATOM 1337 C CA . SER A 1 175 ? 5.389 -10.245 -19.467 1.00 94.88 175 SER A CA 1
ATOM 1338 C C . SER A 1 175 ? 6.093 -9.340 -20.479 1.00 94.88 175 SER A C 1
ATOM 1340 O O . SER A 1 175 ? 5.733 -8.173 -20.652 1.00 94.88 175 SER A O 1
ATOM 1342 N N . LEU A 1 176 ? 7.138 -9.873 -21.115 1.00 95.31 176 LEU A N 1
ATOM 1343 C CA . LEU A 1 176 ? 7.966 -9.156 -22.081 1.00 95.31 176 LEU A CA 1
ATOM 1344 C C . LEU A 1 176 ? 7.953 -9.886 -23.424 1.00 95.31 176 LEU A C 1
ATOM 1346 O O . LEU A 1 176 ? 8.398 -11.030 -23.512 1.00 95.31 176 LEU A O 1
ATOM 1350 N N . ASP A 1 177 ? 7.494 -9.202 -24.468 1.00 95.69 177 ASP A N 1
ATOM 1351 C CA . ASP A 1 177 ? 7.572 -9.651 -25.858 1.00 95.69 177 ASP A CA 1
ATOM 1352 C C . ASP A 1 177 ? 8.634 -8.809 -26.577 1.00 95.69 177 ASP A C 1
ATOM 1354 O O . ASP A 1 177 ? 8.418 -7.647 -26.944 1.00 95.69 177 ASP A O 1
ATOM 1358 N N . ARG A 1 178 ? 9.829 -9.393 -26.729 1.00 95.31 178 ARG A N 1
ATOM 1359 C CA . ARG A 1 178 ? 10.988 -8.704 -27.311 1.00 95.31 178 ARG A CA 1
ATOM 1360 C C . ARG A 1 178 ? 10.850 -8.489 -28.817 1.00 95.31 178 ARG A C 1
ATOM 1362 O O . ARG A 1 178 ? 11.347 -7.479 -29.311 1.00 95.31 178 ARG A O 1
ATOM 1369 N N . ASP A 1 179 ? 10.155 -9.384 -29.517 1.00 94.38 179 ASP A N 1
ATOM 1370 C CA . ASP A 1 179 ? 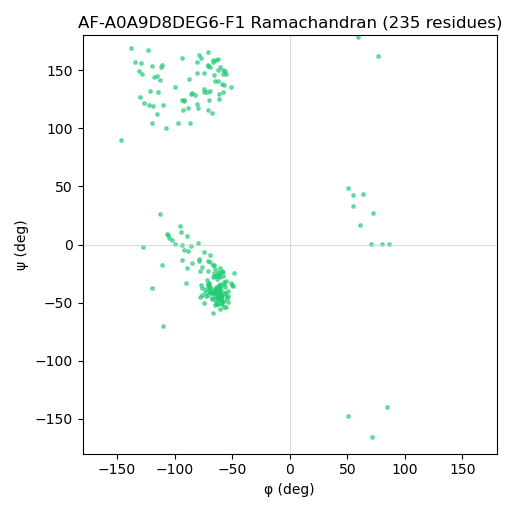9.957 -9.305 -30.969 1.00 94.38 179 ASP A CA 1
ATOM 1371 C C . ASP A 1 179 ? 9.023 -8.148 -31.331 1.00 94.38 179 ASP A C 1
ATOM 1373 O O . ASP A 1 179 ? 9.221 -7.454 -32.328 1.00 94.38 179 ASP A O 1
ATOM 1377 N N . ARG A 1 180 ? 8.011 -7.906 -30.491 1.00 95.19 180 ARG A N 1
ATOM 1378 C CA . ARG A 1 180 ? 7.042 -6.816 -30.672 1.00 95.19 180 ARG A CA 1
ATOM 1379 C C . ARG A 1 180 ? 7.400 -5.530 -29.937 1.00 95.19 180 ARG A C 1
ATOM 1381 O O . ARG A 1 180 ? 6.644 -4.564 -30.039 1.00 95.19 180 ARG A O 1
ATOM 1388 N N . ALA A 1 181 ? 8.515 -5.516 -29.208 1.00 95.31 181 ALA A N 1
ATOM 1389 C CA . ALA A 1 181 ? 8.892 -4.431 -28.308 1.00 95.31 181 ALA A CA 1
ATOM 1390 C C . ALA A 1 181 ? 7.750 -4.043 -27.347 1.00 95.31 181 ALA A C 1
ATOM 1392 O O . ALA A 1 181 ? 7.397 -2.870 -27.212 1.00 95.31 181 ALA A O 1
ATOM 1393 N N . GLU A 1 182 ? 7.141 -5.039 -26.703 1.00 96.69 182 GLU A N 1
ATOM 1394 C CA . GLU A 1 182 ? 5.954 -4.866 -25.867 1.00 96.69 182 GLU A CA 1
ATOM 1395 C C . GLU A 1 182 ? 6.207 -5.339 -24.429 1.00 96.69 182 GLU A C 1
ATOM 1397 O O . GLU A 1 182 ? 6.727 -6.431 -24.196 1.00 96.69 182 GLU A O 1
ATOM 1402 N N . LEU A 1 183 ? 5.826 -4.500 -23.464 1.00 96.69 183 LEU A N 1
ATOM 1403 C CA . LEU A 1 183 ? 5.838 -4.809 -22.036 1.00 96.69 183 LEU A CA 1
ATOM 1404 C C . LEU A 1 183 ? 4.400 -4.795 -21.526 1.00 96.69 183 LEU A C 1
ATOM 1406 O O . LEU A 1 183 ? 3.750 -3.746 -21.471 1.00 96.69 183 LEU A O 1
ATOM 1410 N N . GLU A 1 184 ? 3.901 -5.967 -21.149 1.00 97.19 184 GLU A N 1
ATOM 1411 C CA . GLU A 1 184 ? 2.613 -6.093 -20.485 1.00 97.19 184 GLU A CA 1
ATOM 1412 C C . GLU A 1 184 ? 2.809 -5.961 -18.975 1.00 97.19 184 GLU A C 1
ATOM 1414 O O . GLU A 1 184 ? 3.497 -6.759 -18.344 1.00 97.19 184 GLU A O 1
ATOM 1419 N N . LEU A 1 185 ? 2.208 -4.927 -18.397 1.00 96.56 185 LEU A N 1
ATOM 1420 C CA . LEU A 1 185 ? 2.262 -4.600 -16.980 1.00 96.56 185 LEU A CA 1
ATOM 1421 C C . LEU A 1 185 ? 1.069 -5.195 -16.215 1.00 96.56 185 LEU A C 1
ATOM 1423 O O . LEU A 1 185 ? 0.008 -5.434 -16.804 1.00 96.56 185 LEU A O 1
ATOM 1427 N N . PRO A 1 186 ? 1.173 -5.337 -14.881 1.00 95.38 186 PRO A N 1
ATOM 1428 C CA . PRO A 1 186 ? 0.060 -5.806 -14.069 1.00 95.38 186 PRO A CA 1
ATOM 1429 C C . PRO A 1 186 ? -1.180 -4.918 -14.231 1.00 95.38 186 PRO A C 1
ATOM 1431 O O . PRO A 1 186 ? -1.101 -3.686 -14.174 1.00 95.38 186 PRO A O 1
ATOM 1434 N N . GLY A 1 187 ? -2.361 -5.534 -14.346 1.00 93.44 187 GLY A N 1
ATOM 1435 C CA . GLY A 1 187 ? -3.635 -4.812 -14.477 1.00 93.44 187 GLY A CA 1
ATOM 1436 C C . GLY A 1 187 ? -3.932 -3.855 -13.318 1.00 93.44 187 GLY A C 1
ATOM 1437 O O . GLY A 1 187 ? -4.651 -2.869 -13.490 1.00 93.44 187 GLY A O 1
ATOM 1438 N N . LEU A 1 188 ? -3.327 -4.104 -12.152 1.00 93.50 188 LEU A N 1
ATOM 1439 C CA . LEU A 1 188 ? -3.381 -3.226 -10.986 1.00 93.50 188 LEU A CA 1
ATOM 1440 C C . LEU A 1 188 ? -2.887 -1.809 -11.310 1.00 93.50 188 LEU A C 1
ATOM 1442 O O . LEU A 1 188 ? -3.525 -0.831 -10.923 1.00 93.50 188 LEU A O 1
ATOM 1446 N N . ILE A 1 189 ? -1.805 -1.696 -12.085 1.00 95.06 189 ILE A N 1
ATOM 1447 C CA . ILE A 1 189 ? -1.246 -0.405 -12.497 1.00 95.06 189 ILE A CA 1
ATOM 1448 C C . ILE A 1 189 ? -2.261 0.364 -13.349 1.00 95.06 189 ILE A C 1
ATOM 1450 O O . ILE A 1 189 ? -2.407 1.572 -13.191 1.00 95.06 189 ILE A O 1
ATOM 1454 N N . SER A 1 190 ? -3.032 -0.326 -14.195 1.00 93.75 190 SER A N 1
ATOM 1455 C CA . SER A 1 190 ? -4.084 0.302 -15.004 1.00 93.75 190 SER A CA 1
ATOM 1456 C C . SER A 1 190 ? -5.199 0.908 -14.141 1.00 93.75 190 SER A C 1
ATOM 1458 O O . SER A 1 190 ? -5.628 2.040 -14.378 1.00 93.75 190 SER A O 1
ATOM 1460 N N . LEU A 1 191 ? -5.636 0.197 -13.091 1.00 91.44 191 LEU A N 1
ATOM 1461 C CA . LEU A 1 191 ? -6.688 0.665 -12.175 1.00 91.44 191 LEU A CA 1
ATOM 1462 C C . LEU A 1 191 ? -6.303 1.962 -11.454 1.00 91.44 191 LEU A C 1
ATOM 1464 O O . LEU A 1 191 ? -7.147 2.839 -11.248 1.00 91.44 191 LEU A O 1
ATOM 1468 N N . TYR A 1 192 ? -5.024 2.084 -11.105 1.00 94.12 192 TYR A N 1
ATOM 1469 C CA . TYR A 1 192 ? -4.463 3.197 -10.348 1.00 94.12 192 TYR A CA 1
ATOM 1470 C C . TYR A 1 192 ? -3.508 4.050 -11.179 1.00 94.12 192 TYR A C 1
ATOM 1472 O O . TYR A 1 192 ? -2.651 4.734 -10.630 1.00 94.12 192 TYR A O 1
ATOM 1480 N N . ARG A 1 193 ? -3.680 4.070 -12.507 1.00 93.44 193 ARG A N 1
ATOM 1481 C CA . ARG A 1 193 ? -2.717 4.658 -13.452 1.00 93.44 193 ARG A CA 1
ATOM 1482 C C . ARG A 1 193 ? -2.281 6.076 -13.088 1.00 93.44 193 ARG A C 1
ATOM 1484 O O . ARG A 1 193 ? -1.133 6.430 -13.314 1.00 93.44 193 ARG A O 1
ATOM 1491 N N . ARG A 1 194 ? -3.172 6.885 -12.516 1.00 92.12 194 ARG A N 1
ATOM 1492 C CA . ARG A 1 194 ? -2.888 8.276 -12.118 1.00 92.12 194 ARG A CA 1
ATOM 1493 C C . ARG A 1 194 ? -1.884 8.414 -10.972 1.00 92.12 194 ARG A C 1
ATOM 1495 O O . ARG A 1 194 ? -1.360 9.505 -10.792 1.00 92.12 194 ARG A O 1
ATOM 1502 N N . ASP A 1 195 ? -1.642 7.350 -10.220 1.00 94.81 195 ASP A N 1
ATOM 1503 C CA . ASP A 1 195 ? -0.791 7.374 -9.034 1.00 94.81 195 ASP A CA 1
ATOM 1504 C C . ASP A 1 195 ? 0.683 7.089 -9.381 1.00 94.81 195 ASP A C 1
ATOM 1506 O O . ASP A 1 195 ? 1.564 7.467 -8.622 1.00 94.81 195 ASP A O 1
ATOM 1510 N N . PHE A 1 196 ? 0.956 6.469 -10.536 1.00 92.94 196 PHE A N 1
ATOM 1511 C CA . PHE A 1 196 ? 2.286 5.997 -10.950 1.00 92.94 196 PHE A CA 1
ATOM 1512 C C . PHE A 1 196 ? 3.088 6.975 -11.832 1.00 92.94 196 PHE A C 1
ATOM 1514 O O . PHE A 1 196 ? 4.090 6.584 -12.421 1.00 92.94 196 PHE A O 1
ATOM 1521 N N . GLY A 1 197 ? 2.640 8.224 -11.976 1.00 91.12 197 GLY A N 1
ATOM 1522 C CA . GLY A 1 197 ? 3.354 9.208 -12.797 1.00 91.12 197 GLY A CA 1
ATOM 1523 C C . GLY A 1 197 ? 3.272 8.943 -14.314 1.00 91.12 197 GLY A C 1
ATOM 1524 O O . GLY A 1 197 ? 2.377 8.230 -14.785 1.00 91.12 197 GLY A O 1
ATOM 1525 N N . PRO A 1 198 ? 4.108 9.597 -15.135 1.00 93.06 198 PRO A N 1
ATOM 1526 C CA . PRO A 1 198 ? 4.169 9.390 -16.582 1.00 93.06 198 PRO A CA 1
ATOM 1527 C C . PRO A 1 198 ? 4.791 8.029 -16.953 1.00 93.06 198 PRO A C 1
ATOM 1529 O O . PRO A 1 198 ? 5.404 7.361 -16.128 1.00 93.06 198 PRO A O 1
ATOM 1532 N N . ASP A 1 199 ? 4.637 7.612 -18.213 1.00 92.81 199 ASP A N 1
ATOM 1533 C CA . ASP A 1 199 ? 5.103 6.294 -18.677 1.00 92.81 199 ASP A CA 1
ATOM 1534 C C . ASP A 1 199 ? 6.604 6.016 -18.437 1.00 92.81 199 ASP A C 1
ATOM 1536 O O . ASP A 1 199 ? 6.912 4.890 -18.058 1.00 92.81 199 ASP A O 1
ATOM 1540 N N . PRO A 1 200 ? 7.542 6.982 -18.548 1.00 93.38 200 PRO A N 1
ATOM 1541 C CA . PRO A 1 200 ? 8.948 6.732 -18.221 1.00 93.38 200 PRO A CA 1
ATOM 1542 C C . PRO A 1 200 ? 9.189 6.281 -16.773 1.00 93.38 200 PRO A C 1
ATOM 1544 O O . PRO A 1 200 ? 10.030 5.418 -16.541 1.00 93.38 200 PRO A O 1
ATOM 1547 N N . GLU A 1 201 ? 8.429 6.803 -15.803 1.00 93.12 201 GLU A N 1
ATOM 1548 C CA . GLU A 1 201 ? 8.532 6.371 -14.398 1.00 93.12 201 GLU A CA 1
ATOM 1549 C C . GLU A 1 201 ? 8.007 4.941 -14.219 1.00 93.12 201 GLU A C 1
ATOM 1551 O O . GLU A 1 201 ? 8.593 4.145 -13.487 1.00 93.12 201 GLU A O 1
ATOM 1556 N N . LEU A 1 202 ? 6.940 4.582 -14.940 1.00 93.25 202 LEU A N 1
ATOM 1557 C CA . LEU A 1 202 ? 6.421 3.214 -14.975 1.00 93.25 202 LEU A CA 1
ATOM 1558 C C . LEU A 1 202 ? 7.403 2.231 -15.613 1.00 93.25 202 LEU A C 1
ATOM 1560 O O . LEU A 1 202 ? 7.563 1.117 -15.114 1.00 93.25 202 LEU A O 1
ATOM 1564 N N . VAL A 1 203 ? 8.051 2.636 -16.705 1.00 94.94 203 VAL A N 1
ATOM 1565 C CA . VAL A 1 203 ? 9.077 1.836 -17.377 1.00 94.94 203 VAL A CA 1
ATOM 1566 C C . VAL A 1 203 ? 10.272 1.623 -16.454 1.00 94.94 203 VAL A C 1
ATOM 1568 O O . VAL A 1 203 ? 10.724 0.488 -16.335 1.00 94.94 203 VAL A O 1
ATOM 1571 N N . GLU A 1 204 ? 10.743 2.657 -15.752 1.00 95.19 204 GLU A N 1
ATOM 1572 C CA . GLU A 1 204 ? 11.852 2.510 -14.801 1.00 95.19 204 GLU A CA 1
ATOM 1573 C C . GLU A 1 204 ? 11.474 1.621 -13.609 1.00 95.19 204 GLU A C 1
ATOM 1575 O O . GLU A 1 204 ? 12.260 0.766 -13.198 1.00 95.19 204 GLU A O 1
ATOM 1580 N N . LEU A 1 205 ? 10.248 1.753 -13.093 1.00 94.12 205 LEU A N 1
ATOM 1581 C CA . LEU A 1 205 ? 9.734 0.879 -12.039 1.00 94.12 205 LEU A CA 1
ATOM 1582 C C . LEU A 1 205 ? 9.720 -0.584 -12.496 1.00 94.12 205 LEU A C 1
ATOM 1584 O O . LEU A 1 205 ? 10.164 -1.467 -11.761 1.00 94.12 205 LEU A O 1
ATOM 1588 N N . ALA A 1 206 ? 9.241 -0.848 -13.713 1.00 94.81 206 ALA A N 1
ATOM 1589 C CA . ALA A 1 206 ? 9.211 -2.191 -14.275 1.00 94.81 206 ALA A CA 1
ATOM 1590 C C . ALA A 1 206 ? 10.618 -2.732 -14.567 1.00 94.81 206 ALA A C 1
ATOM 1592 O O . ALA A 1 206 ? 10.898 -3.888 -14.256 1.00 94.81 206 ALA A O 1
ATOM 1593 N N . ALA A 1 207 ? 11.520 -1.904 -15.098 1.00 95.62 207 ALA A N 1
ATOM 1594 C CA . ALA A 1 207 ? 12.910 -2.272 -15.335 1.00 95.62 207 ALA A CA 1
ATOM 1595 C C . ALA A 1 207 ? 13.630 -2.641 -14.033 1.00 95.62 207 ALA A C 1
ATOM 1597 O O . ALA A 1 207 ? 14.271 -3.688 -13.950 1.00 95.62 207 ALA A O 1
ATOM 1598 N N . THR A 1 208 ? 13.471 -1.817 -12.996 1.00 94.44 208 THR A N 1
ATOM 1599 C CA . THR A 1 208 ? 14.017 -2.069 -11.658 1.00 94.44 208 THR A CA 1
ATOM 1600 C C . THR A 1 208 ? 13.443 -3.349 -11.056 1.00 94.44 208 THR A C 1
ATOM 1602 O O . THR A 1 208 ? 14.189 -4.174 -10.530 1.00 94.44 208 THR A O 1
ATOM 1605 N N . ALA A 1 209 ? 12.132 -3.565 -11.186 1.00 92.88 209 ALA A N 1
ATOM 1606 C CA . ALA A 1 209 ? 11.479 -4.774 -10.699 1.00 92.88 209 ALA A CA 1
ATOM 1607 C C . ALA A 1 209 ? 11.935 -6.047 -11.429 1.00 92.88 209 ALA A C 1
ATOM 1609 O O . ALA A 1 209 ? 12.070 -7.095 -10.805 1.00 92.88 209 ALA A O 1
ATOM 1610 N N . ARG A 1 210 ? 12.166 -5.986 -12.743 1.00 92.12 210 ARG A N 1
ATOM 1611 C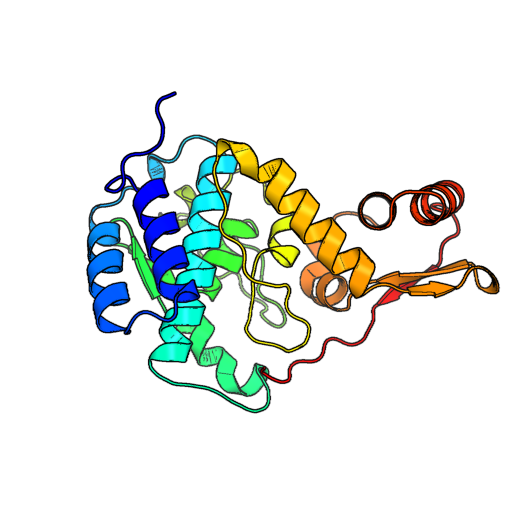 CA . ARG A 1 210 ? 12.653 -7.137 -13.516 1.00 92.12 210 ARG A CA 1
ATOM 1612 C C . ARG A 1 210 ? 14.128 -7.416 -13.240 1.00 92.12 210 ARG A C 1
ATOM 1614 O O . ARG A 1 210 ? 14.498 -8.577 -13.087 1.00 92.12 210 ARG A O 1
ATOM 1621 N N . GLY A 1 211 ? 14.942 -6.365 -13.137 1.00 92.94 211 GLY A N 1
ATOM 1622 C CA . GLY A 1 211 ? 16.382 -6.458 -12.912 1.00 92.94 211 GLY A CA 1
ATOM 1623 C C . GLY A 1 211 ? 17.128 -7.234 -14.007 1.00 92.94 211 GLY A C 1
ATOM 1624 O O . GLY A 1 211 ? 16.539 -7.733 -14.970 1.00 92.94 211 GLY A O 1
ATOM 1625 N N . GLY A 1 212 ? 18.452 -7.323 -13.862 1.00 94.50 212 GLY A N 1
ATOM 1626 C CA . GLY A 1 212 ? 19.326 -8.059 -14.780 1.00 94.50 212 GLY A CA 1
ATOM 1627 C C . GLY A 1 212 ? 19.118 -7.699 -16.256 1.00 94.50 212 GLY A C 1
ATOM 1628 O O . GLY A 1 212 ? 18.739 -6.581 -16.598 1.00 94.50 212 GLY A O 1
ATOM 1629 N N . ALA A 1 213 ? 19.309 -8.688 -17.133 1.00 95.81 213 ALA A N 1
ATOM 1630 C CA . ALA A 1 213 ? 19.238 -8.492 -18.580 1.00 95.81 213 ALA A CA 1
ATOM 1631 C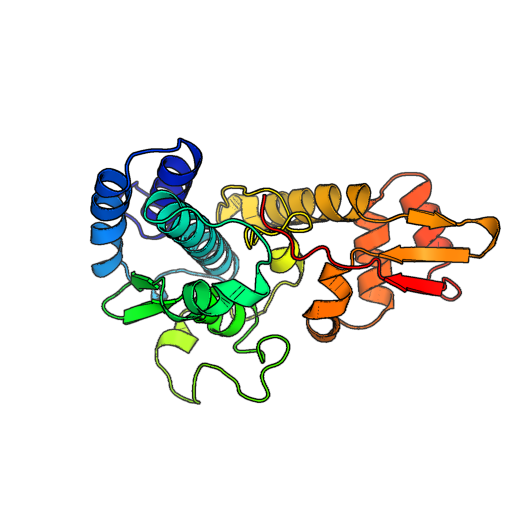 C . ALA A 1 213 ? 17.854 -8.049 -19.091 1.00 95.81 213 ALA A C 1
ATOM 1633 O O . ALA A 1 213 ? 17.766 -7.435 -20.152 1.00 95.81 213 ALA A O 1
ATOM 1634 N N . ASP A 1 214 ? 16.769 -8.371 -18.380 1.00 95.44 214 ASP A N 1
ATOM 1635 C CA . ASP A 1 214 ? 15.432 -7.895 -18.747 1.00 95.44 214 ASP A CA 1
ATOM 1636 C C . ASP A 1 214 ? 15.238 -6.431 -18.362 1.00 95.44 214 ASP A C 1
ATOM 1638 O O . ASP A 1 214 ? 14.722 -5.653 -19.161 1.00 95.44 214 ASP A O 1
ATOM 1642 N N . GLY A 1 215 ? 15.677 -6.045 -17.161 1.00 96.31 215 GLY A N 1
ATOM 1643 C CA . GLY A 1 215 ? 15.646 -4.657 -16.713 1.00 96.31 215 GLY A CA 1
ATOM 1644 C C . GLY A 1 215 ? 16.456 -3.746 -17.632 1.00 96.31 215 GLY A C 1
ATOM 1645 O O . GLY A 1 215 ? 15.950 -2.716 -18.076 1.00 96.31 215 GLY A O 1
ATOM 1646 N N . ASP A 1 216 ? 17.673 -4.155 -17.988 1.00 97.06 216 ASP A N 1
ATOM 1647 C CA . ASP A 1 216 ? 18.539 -3.390 -18.891 1.00 97.06 216 ASP A CA 1
ATOM 1648 C C . ASP A 1 216 ? 17.913 -3.250 -20.285 1.00 97.06 216 ASP A C 1
ATOM 1650 O O . ASP A 1 216 ? 17.812 -2.144 -20.819 1.00 97.06 216 ASP A O 1
ATOM 1654 N N . TRP A 1 217 ? 17.369 -4.345 -20.828 1.00 96.75 217 TRP A N 1
ATOM 1655 C CA . TRP A 1 217 ? 16.686 -4.338 -22.123 1.00 96.75 217 TRP A CA 1
ATOM 1656 C C . TRP A 1 217 ? 15.473 -3.392 -22.147 1.00 96.75 217 TRP A C 1
ATOM 1658 O O . TRP A 1 217 ? 15.245 -2.714 -23.155 1.00 96.75 217 TRP A O 1
ATOM 1668 N N . ILE A 1 218 ? 14.706 -3.329 -21.049 1.00 96.88 218 ILE A N 1
ATOM 1669 C CA . ILE A 1 218 ? 13.563 -2.415 -20.895 1.00 96.88 218 ILE A CA 1
ATOM 1670 C C . ILE A 1 218 ? 14.044 -0.958 -20.902 1.00 96.88 218 ILE A C 1
ATOM 1672 O O . ILE A 1 218 ? 13.459 -0.136 -21.611 1.00 96.88 218 ILE A O 1
ATOM 1676 N N . ARG A 1 219 ? 15.117 -0.629 -20.166 1.00 96.25 219 ARG A N 1
ATOM 1677 C CA . ARG A 1 219 ? 15.660 0.743 -20.109 1.00 96.25 219 ARG A CA 1
ATOM 1678 C C . ARG A 1 219 ? 16.142 1.227 -21.469 1.00 96.25 219 ARG A C 1
ATOM 1680 O O . ARG A 1 219 ? 15.771 2.325 -21.889 1.00 96.25 219 ARG A O 1
ATOM 1687 N N . GLU A 1 220 ? 16.895 0.389 -22.180 1.00 95.94 220 GLU A N 1
ATOM 1688 C CA . GLU A 1 220 ? 17.396 0.677 -23.532 1.00 95.94 220 GLU A CA 1
ATOM 1689 C C . GLU A 1 220 ? 16.277 1.029 -24.522 1.00 95.94 220 GLU A C 1
ATOM 1691 O O . GLU A 1 220 ? 16.485 1.807 -25.452 1.00 95.94 220 GLU A O 1
ATOM 1696 N N . ARG A 1 221 ? 15.082 0.455 -24.335 1.00 94.69 221 ARG A N 1
ATOM 1697 C CA . ARG A 1 221 ? 13.927 0.615 -25.233 1.00 94.69 221 ARG A CA 1
ATOM 1698 C C . ARG A 1 221 ? 12.833 1.506 -24.666 1.00 94.69 221 ARG A C 1
ATOM 1700 O O . ARG A 1 221 ? 11.772 1.609 -25.273 1.00 94.69 221 ARG A O 1
ATOM 1707 N N . SER A 1 222 ? 13.080 2.190 -23.553 1.00 91.69 222 SER A N 1
ATOM 1708 C CA . SER A 1 222 ? 12.081 3.012 -22.855 1.00 91.69 222 SER A CA 1
ATOM 1709 C C . SER A 1 222 ? 11.337 4.008 -23.758 1.00 91.69 222 SER A C 1
ATOM 1711 O O . SER A 1 222 ? 10.147 4.235 -23.560 1.00 91.69 222 SER A O 1
ATOM 1713 N N . GLY A 1 223 ? 12.001 4.551 -24.785 1.00 90.00 223 GLY A N 1
ATOM 1714 C CA . GLY A 1 223 ? 11.408 5.486 -25.750 1.00 90.00 223 GLY A CA 1
ATOM 1715 C C . GLY A 1 223 ? 10.540 4.863 -26.854 1.00 90.00 223 GLY A C 1
ATOM 1716 O O . GLY A 1 223 ? 9.822 5.594 -27.532 1.00 90.00 223 GLY A O 1
ATOM 1717 N N . SER A 1 224 ? 10.596 3.545 -27.064 1.00 90.81 224 SER A N 1
ATOM 1718 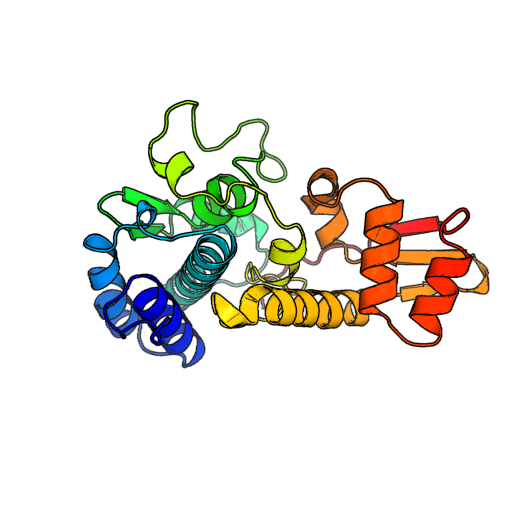C CA . SER A 1 224 ? 9.862 2.838 -28.1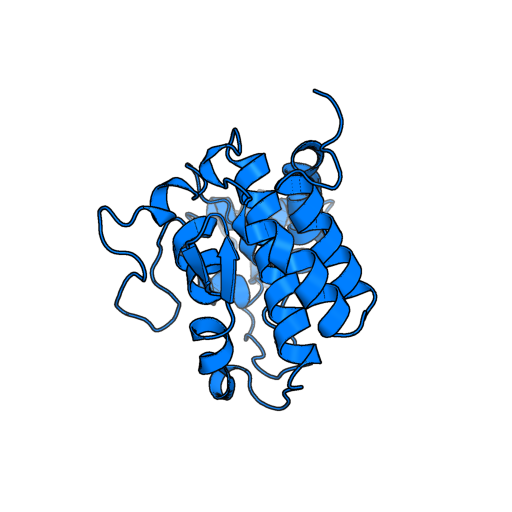30 1.00 90.81 224 SER A CA 1
ATOM 1719 C C . SER A 1 224 ? 9.030 1.652 -27.634 1.00 90.81 224 SER A C 1
ATOM 1721 O O . SER A 1 224 ? 8.327 1.022 -28.426 1.00 90.81 224 SER A O 1
ATOM 1723 N N . LEU A 1 225 ? 9.085 1.355 -26.335 1.00 94.75 225 LEU A N 1
ATOM 1724 C CA . LEU A 1 225 ? 8.393 0.232 -25.722 1.00 94.75 225 LEU A CA 1
ATOM 1725 C C . LEU A 1 225 ? 6.880 0.464 -25.694 1.00 94.75 225 LEU A C 1
ATOM 1727 O O . LEU A 1 225 ? 6.383 1.442 -25.131 1.00 94.75 225 LEU A O 1
ATOM 1731 N N . ARG A 1 226 ? 6.122 -0.474 -26.258 1.00 95.50 226 ARG A N 1
ATOM 1732 C CA . ARG A 1 226 ? 4.664 -0.450 -26.176 1.00 95.50 226 ARG A CA 1
ATOM 1733 C C . ARG A 1 226 ? 4.215 -0.993 -24.823 1.00 95.50 226 ARG A C 1
ATOM 1735 O O . ARG A 1 226 ? 4.411 -2.169 -24.531 1.00 95.50 226 ARG A O 1
ATOM 1742 N N . LEU A 1 227 ? 3.548 -0.158 -24.029 1.00 95.88 227 LEU A N 1
ATOM 1743 C CA . LEU A 1 227 ? 2.952 -0.589 -22.765 1.00 95.88 227 LEU A CA 1
ATOM 1744 C C . LEU A 1 227 ? 1.565 -1.197 -22.982 1.00 95.88 227 LEU A C 1
ATOM 1746 O O . LEU A 1 227 ? 0.690 -0.598 -23.616 1.00 95.88 227 LEU A O 1
ATOM 1750 N N . ARG A 1 228 ? 1.348 -2.378 -22.406 1.00 96.00 228 ARG A N 1
ATOM 1751 C CA . ARG A 1 228 ? 0.029 -2.999 -22.246 1.00 96.00 228 ARG A CA 1
ATOM 1752 C C . ARG A 1 228 ? -0.248 -3.294 -20.783 1.00 96.00 228 ARG A C 1
ATOM 1754 O O . ARG A 1 228 ? 0.646 -3.220 -19.952 1.00 96.00 228 ARG A O 1
ATOM 1761 N N . TYR A 1 229 ? -1.499 -3.612 -20.473 1.00 96.06 229 TYR A N 1
ATOM 1762 C CA . TYR A 1 229 ? -1.917 -3.959 -19.121 1.00 96.06 229 TYR A CA 1
ATOM 1763 C C . TYR A 1 229 ? -2.715 -5.254 -19.144 1.00 96.06 229 TYR A C 1
ATOM 1765 O O . TYR A 1 229 ? -3.716 -5.350 -19.861 1.00 96.06 229 TYR A O 1
ATOM 1773 N N . ALA A 1 230 ? -2.298 -6.213 -18.324 1.00 93.88 230 ALA A N 1
ATOM 1774 C CA . ALA A 1 230 ? -3.009 -7.463 -18.131 1.00 93.88 230 ALA A CA 1
ATOM 1775 C C . ALA A 1 230 ? -4.411 -7.223 -17.541 1.00 93.88 230 ALA A C 1
ATOM 1777 O O . ALA A 1 230 ? -4.708 -6.198 -16.916 1.00 93.88 230 ALA A O 1
ATOM 1778 N N . ARG A 1 231 ? -5.305 -8.201 -17.700 1.00 91.12 231 ARG A N 1
ATOM 1779 C CA . ARG A 1 231 ? -6.630 -8.154 -17.070 1.00 91.12 231 ARG A CA 1
ATOM 1780 C C . ARG A 1 231 ? -6.506 -8.381 -15.561 1.00 91.12 231 ARG A C 1
ATOM 1782 O O . ARG A 1 231 ? -5.932 -9.371 -15.132 1.00 91.12 231 ARG A O 1
ATOM 1789 N N . PHE A 1 232 ? -7.147 -7.530 -14.760 1.00 86.56 232 PHE A N 1
ATOM 1790 C CA . PHE A 1 232 ? -7.226 -7.728 -13.310 1.00 86.56 232 PHE A CA 1
ATOM 1791 C C . PHE A 1 232 ? -8.318 -8.748 -12.935 1.00 86.56 232 PHE A C 1
ATOM 1793 O O . PHE A 1 232 ? -9.499 -8.545 -13.252 1.00 86.56 232 PHE A O 1
ATOM 1800 N N . ASP A 1 233 ? -7.943 -9.843 -12.266 1.00 87.19 233 ASP A N 1
ATOM 1801 C CA . ASP A 1 233 ? -8.874 -10.880 -11.811 1.00 87.19 233 ASP A CA 1
ATOM 1802 C C . ASP A 1 233 ? -9.452 -10.536 -10.432 1.00 87.19 233 ASP A C 1
ATOM 1804 O O . ASP A 1 233 ? -8.817 -10.678 -9.389 1.00 87.19 233 ASP A O 1
ATOM 1808 N N . TRP A 1 234 ? -10.709 -10.100 -10.439 1.00 86.62 234 TRP A N 1
ATOM 1809 C CA . TRP A 1 234 ? -11.452 -9.693 -9.248 1.00 86.62 234 TRP A CA 1
ATOM 1810 C C . TRP A 1 234 ? -12.021 -10.859 -8.427 1.00 86.62 234 TRP A C 1
ATOM 1812 O O . TRP A 1 234 ? -12.753 -10.610 -7.464 1.00 86.62 234 TRP A O 1
ATOM 1822 N N . ARG A 1 235 ? -11.793 -12.122 -8.803 1.00 87.50 235 ARG A N 1
ATOM 1823 C CA . ARG A 1 235 ? -12.215 -13.265 -7.976 1.00 87.50 235 ARG A CA 1
ATOM 1824 C C . ARG A 1 235 ? -11.450 -13.252 -6.653 1.00 87.50 235 ARG A C 1
ATOM 1826 O O . ARG A 1 235 ? -10.279 -12.905 -6.638 1.00 87.50 235 ARG A O 1
ATOM 1833 N N . LEU A 1 236 ? -12.124 -13.587 -5.561 1.00 83.00 236 LEU A N 1
ATOM 1834 C CA . LEU A 1 236 ? -11.517 -13.728 -4.240 1.00 83.00 236 LEU A CA 1
ATOM 1835 C C . LEU A 1 236 ? -10.695 -15.019 -4.160 1.00 83.00 236 LEU A C 1
ATOM 1837 O O . LEU A 1 236 ? -11.055 -16.001 -4.819 1.00 83.00 236 LEU A O 1
ATOM 1841 N N . VAL A 1 237 ? -9.612 -14.978 -3.379 1.00 74.94 237 VAL A N 1
ATOM 1842 C CA . VAL A 1 237 ? -8.835 -16.158 -2.953 1.00 74.94 237 VAL A CA 1
ATOM 1843 C C . VAL A 1 237 ? -9.418 -16.795 -1.703 1.00 74.94 237 VAL A C 1
ATOM 1845 O O . VAL A 1 237 ? -10.025 -16.056 -0.895 1.00 74.94 237 VAL A O 1
#

Solvent-accessible surface area (backbone atoms only — not comparable to full-atom values): 12830 Å² total; per-residue (Å²): 135,78,80,70,49,70,85,36,60,62,22,38,21,45,51,38,26,50,41,39,74,71,63,54,58,61,73,56,48,52,60,52,47,58,59,31,36,78,22,61,64,67,77,46,68,62,44,48,38,29,48,21,32,49,49,18,44,42,44,21,49,50,47,42,49,36,73,74,52,75,72,77,55,51,44,82,80,51,54,64,48,37,72,62,47,56,51,44,47,50,79,39,81,43,23,42,49,43,44,50,26,30,21,52,47,58,39,35,57,45,80,100,42,98,53,54,80,63,60,93,85,45,73,71,58,68,45,29,35,91,66,61,56,58,46,53,64,31,48,47,44,79,57,27,65,69,41,35,71,80,70,86,53,41,50,92,48,32,67,63,54,36,49,51,33,33,22,57,45,47,46,72,50,36,52,77,41,78,92,76,38,31,41,34,34,38,22,65,53,63,71,50,42,87,61,48,63,58,69,69,55,45,48,50,51,50,17,62,26,53,32,68,75,61,10,52,54,44,60,79,34,58,93,70,51,43,80,44,62,43,85,68,48,48,41,40,102

pLDDT: mean 91.82, std 7.41, range [42.78, 98.19]

Radius of gyration: 18.2 Å; Cα contacts (8 Å, |Δi|>4): 368; chains: 1; bounding box: 39×37×54 Å

Secondary structure (DSSP, 8-state):
-PPPPTTSHHHHHHHHHHHHHTT--HHHHHHHHHGGGG--GGG--HHHHHHHHHHHHHHHHHHHHHHHS---SBGGGSTHHHHH-EEEETTEEEEHHIIIIIIITTTPPPTT-SS-SSPTT-GGGGGS-SS--GGGGGT---SBTTSPPP----TTTHHHHHHHHHHHHHHHH-EEETTTTEEEEPHHHHHTGGGS-SHHHHHHHHHHHH-HHHHHHHHHTTTTPEEEEPPP--BB-

Sequence (237 aa):
MGAPTETSAPGLSRRLLASALAGEPPAELDRVAAGLEAADPLALEGDGARIAFWLNIYNARLLHALAQRPRSGHLLRHRRIFRRAAYTVGGLAYTLDLIEHGLLRGNARPPYSPRRLLRRGDPRLRAAPSRPDPRVHFALNCGARSCPPVRAYTEQGLDDELEAAARSYVAAESSLDRDRAELELPGLISLYRRDFGPDPELVELAATARGGADGDWIRERSGSLRLRYARFDWRLV

Mean predicted aligned error: 4.42 Å